Protein AF-A0A9E5R5U0-F1 (afdb_monomer)

pLDDT: mean 89.61, std 9.51, range [46.09, 98.12]

Mean predicted aligned error: 5.39 Å

Structure (mmCIF, N/CA/C/O backbone):
data_AF-A0A9E5R5U0-F1
#
_entry.id   AF-A0A9E5R5U0-F1
#
loop_
_atom_site.group_PDB
_atom_site.id
_atom_site.type_symbol
_atom_site.label_atom_id
_atom_site.label_alt_id
_atom_site.label_comp_id
_atom_site.label_asym_id
_atom_site.label_entity_id
_atom_site.label_seq_id
_atom_site.pdbx_PDB_ins_code
_atom_site.Cartn_x
_atom_site.Cartn_y
_atom_site.Cartn_z
_atom_site.occupancy
_atom_site.B_iso_or_equiv
_atom_site.auth_seq_id
_atom_site.auth_comp_id
_atom_site.auth_asym_id
_atom_site.auth_atom_id
_atom_site.pdbx_PDB_model_num
ATOM 1 N N . MET A 1 1 ? 53.149 2.023 -1.554 1.00 46.09 1 MET A N 1
ATOM 2 C CA . MET A 1 1 ? 52.063 2.681 -2.307 1.00 46.09 1 MET A CA 1
ATOM 3 C C . MET A 1 1 ? 50.837 1.807 -2.159 1.00 46.09 1 MET A C 1
ATOM 5 O O . MET A 1 1 ? 50.753 0.793 -2.841 1.00 46.09 1 MET A O 1
ATOM 9 N N . ASP A 1 2 ? 49.962 2.150 -1.219 1.00 47.62 2 ASP A N 1
ATOM 10 C CA . ASP A 1 2 ? 48.665 1.491 -1.083 1.00 47.62 2 ASP A CA 1
ATOM 11 C C . ASP A 1 2 ? 47.792 1.931 -2.257 1.00 47.62 2 ASP A C 1
ATOM 13 O O . ASP A 1 2 ? 47.572 3.126 -2.470 1.00 47.62 2 ASP A O 1
ATOM 17 N N . ARG A 1 3 ? 47.382 0.980 -3.093 1.00 57.47 3 ARG A N 1
ATOM 18 C CA . ARG A 1 3 ? 46.441 1.261 -4.175 1.00 57.47 3 ARG A CA 1
ATOM 19 C C . ARG A 1 3 ? 45.046 1.155 -3.574 1.00 57.47 3 ARG A C 1
ATOM 21 O O . ARG A 1 3 ? 44.605 0.057 -3.255 1.00 57.47 3 ARG A O 1
ATOM 28 N N . ASN A 1 4 ? 44.367 2.291 -3.434 1.00 49.06 4 ASN A N 1
ATOM 29 C CA . ASN A 1 4 ? 42.944 2.337 -3.103 1.00 49.06 4 ASN A CA 1
ATOM 30 C C . ASN A 1 4 ? 42.151 1.724 -4.265 1.00 49.06 4 ASN A C 1
ATOM 32 O O . ASN A 1 4 ? 41.813 2.410 -5.230 1.00 49.06 4 ASN A O 1
ATOM 36 N N . TYR A 1 5 ? 41.906 0.418 -4.205 1.00 58.28 5 TYR A N 1
ATOM 37 C CA . TYR A 1 5 ? 41.018 -0.253 -5.144 1.00 58.28 5 TYR A CA 1
ATOM 38 C C . TYR A 1 5 ? 39.575 0.136 -4.819 1.00 58.28 5 TYR A C 1
ATOM 40 O O . TYR A 1 5 ? 39.098 -0.080 -3.707 1.00 58.28 5 TYR A O 1
ATOM 48 N N . ILE A 1 6 ? 38.881 0.712 -5.798 1.00 56.31 6 ILE A N 1
ATOM 49 C CA . ILE A 1 6 ? 37.435 0.916 -5.736 1.00 56.31 6 ILE A CA 1
ATOM 50 C C . ILE A 1 6 ? 36.799 -0.410 -6.155 1.00 56.31 6 ILE A C 1
ATOM 52 O O . ILE A 1 6 ? 37.035 -0.885 -7.267 1.00 56.31 6 ILE A O 1
ATOM 56 N N . LEU A 1 7 ? 36.038 -1.031 -5.254 1.00 56.81 7 LEU A N 1
ATOM 57 C CA . LEU A 1 7 ? 35.267 -2.227 -5.582 1.00 56.81 7 LEU A CA 1
ATOM 58 C C . LEU A 1 7 ? 34.192 -1.865 -6.611 1.00 56.81 7 LEU A C 1
ATOM 60 O O . LEU A 1 7 ? 33.538 -0.827 -6.490 1.00 56.81 7 LEU A O 1
ATOM 64 N N . ALA A 1 8 ? 34.013 -2.720 -7.619 1.00 58.91 8 ALA A N 1
ATOM 65 C CA . ALA A 1 8 ? 32.899 -2.580 -8.546 1.00 58.91 8 ALA A CA 1
ATOM 66 C C . ALA A 1 8 ? 31.575 -2.604 -7.755 1.00 58.91 8 ALA A C 1
ATOM 68 O O . ALA A 1 8 ? 31.473 -3.371 -6.789 1.00 58.91 8 ALA A O 1
ATOM 69 N N . PRO A 1 9 ? 30.575 -1.785 -8.130 1.00 63.47 9 PRO A N 1
ATOM 70 C CA . PRO A 1 9 ? 29.272 -1.822 -7.483 1.00 63.47 9 PRO A CA 1
ATOM 71 C C . PRO A 1 9 ? 28.703 -3.247 -7.505 1.00 63.47 9 PRO A C 1
ATOM 73 O O . PRO A 1 9 ? 28.905 -3.955 -8.498 1.00 63.47 9 PRO A O 1
ATOM 76 N N . PRO A 1 10 ? 27.989 -3.679 -6.451 1.00 73.31 10 PRO A N 1
ATOM 77 C CA . PRO A 1 10 ? 27.301 -4.959 -6.483 1.00 73.31 10 PRO A CA 1
ATOM 78 C C . PRO A 1 10 ? 26.339 -4.968 -7.671 1.00 73.31 10 PRO A C 1
ATOM 80 O O . PRO A 1 10 ? 25.609 -4.003 -7.904 1.00 73.31 10 PRO A O 1
ATOM 83 N N . VAL A 1 11 ? 26.370 -6.051 -8.440 1.00 84.06 11 VAL A N 1
ATOM 84 C CA . VAL A 1 11 ? 25.409 -6.277 -9.516 1.00 84.06 11 VAL A CA 1
ATOM 85 C C . VAL A 1 11 ? 24.233 -7.085 -8.989 1.00 84.06 11 VAL A C 1
ATOM 87 O O . VAL A 1 11 ? 24.404 -7.937 -8.117 1.00 84.06 11 VAL A O 1
ATOM 90 N N . VAL A 1 12 ? 23.041 -6.818 -9.516 1.00 87.50 12 VAL A N 1
ATOM 91 C CA . VAL A 1 12 ? 21.801 -7.457 -9.059 1.00 87.50 12 VAL A CA 1
ATOM 92 C C . VAL A 1 12 ? 21.128 -8.248 -10.168 1.00 87.50 12 VAL A C 1
ATOM 94 O O . VAL A 1 12 ? 21.250 -7.931 -11.353 1.00 87.50 12 VAL A O 1
ATOM 97 N N . SER A 1 13 ? 20.390 -9.284 -9.770 1.00 89.50 13 SER A N 1
ATOM 98 C CA . SER A 1 13 ? 19.436 -9.952 -10.650 1.00 89.50 13 SER A CA 1
ATOM 99 C C . SER A 1 13 ? 18.247 -9.025 -10.888 1.00 89.50 13 SER A C 1
ATOM 101 O O . SER A 1 13 ? 17.700 -8.460 -9.940 1.00 89.50 13 SER A O 1
ATOM 103 N N . ILE A 1 14 ? 17.863 -8.863 -12.151 1.00 90.88 14 ILE A N 1
ATOM 104 C CA . ILE A 1 14 ? 16.783 -7.974 -12.576 1.00 90.88 14 ILE A CA 1
ATOM 105 C C . ILE A 1 14 ? 15.703 -8.818 -13.235 1.00 90.88 14 ILE A C 1
ATOM 107 O O . ILE A 1 14 ? 15.992 -9.635 -14.106 1.00 90.88 14 ILE A O 1
ATOM 111 N N . ASP A 1 15 ? 14.462 -8.588 -12.831 1.00 92.19 15 ASP A N 1
ATOM 112 C CA . ASP A 1 15 ? 13.276 -9.162 -13.451 1.00 92.19 15 ASP A CA 1
ATOM 113 C C . ASP A 1 15 ? 12.254 -8.054 -13.711 1.00 92.19 15 ASP A C 1
ATOM 115 O O . ASP A 1 15 ? 12.176 -7.086 -12.951 1.00 92.19 15 ASP A O 1
ATOM 119 N N . VAL A 1 16 ? 11.471 -8.187 -14.779 1.00 94.31 16 VAL A N 1
ATOM 120 C CA . VAL A 1 16 ? 10.356 -7.283 -15.079 1.00 94.31 16 VAL A CA 1
ATOM 121 C C . VAL A 1 16 ? 9.118 -8.134 -15.280 1.00 94.31 16 VAL A C 1
ATOM 123 O O . VAL A 1 16 ? 9.057 -8.951 -16.199 1.00 94.31 16 VAL A O 1
ATOM 126 N N . THR A 1 17 ? 8.137 -7.961 -14.401 1.00 94.94 17 THR A N 1
ATOM 127 C CA . THR A 1 17 ? 6.964 -8.831 -14.353 1.00 94.94 17 THR A CA 1
ATOM 128 C C . THR A 1 17 ? 5.702 -8.057 -14.024 1.00 94.94 17 THR A C 1
ATOM 130 O O . THR A 1 17 ? 5.736 -7.014 -13.374 1.00 94.94 17 THR A O 1
ATOM 133 N N . VAL A 1 18 ? 4.573 -8.605 -14.449 1.00 96.31 18 VAL A N 1
ATOM 134 C CA . VAL A 1 18 ? 3.252 -8.135 -14.054 1.00 96.31 18 VAL A CA 1
ATOM 135 C C . VAL A 1 18 ? 2.841 -8.873 -12.780 1.00 96.31 18 VAL A C 1
ATOM 137 O O . VAL A 1 18 ? 2.829 -10.101 -12.745 1.00 96.31 18 VAL A O 1
ATOM 140 N N . ASP A 1 19 ? 2.482 -8.126 -11.737 1.00 95.81 19 ASP A N 1
ATOM 141 C CA . ASP A 1 19 ? 1.995 -8.680 -10.472 1.00 95.81 19 ASP A CA 1
ATOM 142 C C . ASP A 1 19 ? 0.675 -8.005 -10.092 1.00 95.81 19 ASP A C 1
ATOM 144 O O . ASP A 1 19 ? 0.655 -6.877 -9.599 1.00 95.81 19 ASP A O 1
ATOM 148 N N . GLN A 1 20 ? -0.445 -8.696 -10.324 1.00 96.50 20 GLN A N 1
ATOM 149 C CA . GLN A 1 20 ? -1.780 -8.155 -10.055 1.00 96.50 20 GLN A CA 1
ATOM 150 C C . GLN A 1 20 ? -1.933 -7.701 -8.600 1.00 96.50 20 GLN A C 1
ATOM 152 O O . GLN A 1 20 ? -2.561 -6.679 -8.332 1.00 96.50 20 GLN A O 1
ATOM 157 N N . THR A 1 21 ? -1.361 -8.440 -7.653 1.00 96.00 21 THR A N 1
ATOM 158 C CA . THR A 1 21 ? -1.559 -8.172 -6.231 1.00 96.00 21 THR A CA 1
ATOM 159 C C . THR A 1 21 ? -0.890 -6.862 -5.838 1.00 96.00 21 THR A C 1
ATOM 161 O O . THR A 1 21 ? -1.537 -5.994 -5.250 1.00 96.00 21 THR A O 1
ATOM 164 N N . TYR A 1 22 ? 0.381 -6.682 -6.207 1.00 94.25 22 TYR A N 1
ATOM 165 C CA . TYR A 1 22 ? 1.093 -5.434 -5.936 1.00 94.25 22 TYR A CA 1
ATOM 166 C C . TYR A 1 22 ? 0.527 -4.267 -6.740 1.00 94.25 22 TYR A C 1
ATOM 168 O O . TYR A 1 22 ? 0.380 -3.181 -6.177 1.00 94.25 22 TYR A O 1
ATOM 176 N N . THR A 1 23 ? 0.167 -4.477 -8.007 1.00 95.44 23 THR A N 1
ATOM 177 C CA . THR A 1 23 ? -0.424 -3.425 -8.836 1.00 95.44 23 THR A CA 1
ATOM 178 C C . THR A 1 23 ? -1.731 -2.923 -8.229 1.00 95.44 23 THR A C 1
ATOM 180 O O . THR A 1 23 ? -1.846 -1.736 -7.947 1.00 95.44 23 THR A O 1
ATOM 183 N N . MET A 1 24 ? -2.684 -3.812 -7.936 1.00 95.50 24 MET A N 1
ATOM 184 C CA . MET A 1 24 ? -3.991 -3.423 -7.392 1.00 95.50 24 MET A CA 1
ATOM 185 C C . MET A 1 24 ? -3.891 -2.824 -5.994 1.00 95.50 24 MET A C 1
ATOM 187 O O . MET A 1 24 ? -4.555 -1.828 -5.707 1.00 95.50 24 MET A O 1
ATOM 191 N N . PHE A 1 25 ? -3.029 -3.379 -5.139 1.00 95.06 25 PHE A N 1
ATOM 192 C CA . PHE A 1 25 ? -2.811 -2.817 -3.813 1.00 95.06 25 PHE A CA 1
ATOM 193 C C . PHE A 1 25 ? -2.247 -1.391 -3.890 1.00 95.06 25 PHE A C 1
ATOM 195 O O . PHE A 1 25 ? -2.739 -0.498 -3.206 1.00 95.06 25 PHE A O 1
ATOM 202 N N . ASN A 1 26 ? -1.263 -1.139 -4.759 1.00 92.50 26 ASN A N 1
ATOM 203 C CA . ASN A 1 26 ? -0.680 0.198 -4.890 1.00 92.50 26 ASN A CA 1
ATOM 204 C C . ASN A 1 26 ? -1.623 1.176 -5.598 1.00 92.50 26 ASN A C 1
ATOM 206 O O . ASN A 1 26 ? -1.718 2.319 -5.166 1.00 92.50 26 ASN A O 1
ATOM 210 N N . THR A 1 27 ? -2.381 0.742 -6.609 1.00 93.88 27 THR A N 1
ATOM 211 C CA .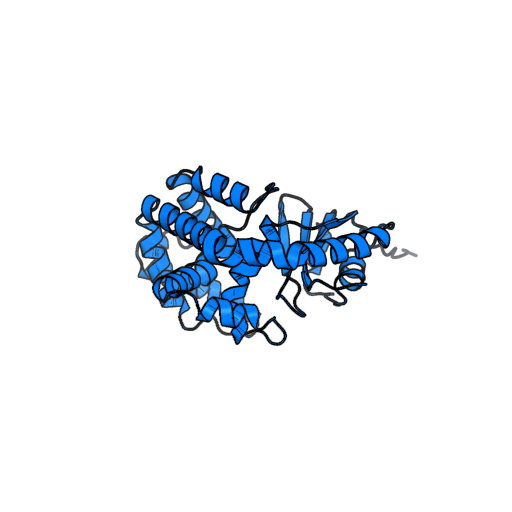 THR A 1 27 ? -3.452 1.562 -7.200 1.00 93.88 27 THR A CA 1
ATOM 212 C C . THR A 1 27 ? -4.452 2.003 -6.133 1.00 93.88 27 THR A C 1
ATOM 214 O O . THR A 1 27 ? -4.813 3.175 -6.087 1.00 93.88 27 THR A O 1
ATOM 217 N N . LEU A 1 28 ? -4.837 1.103 -5.223 1.00 94.19 28 LEU A N 1
ATOM 218 C CA . LEU A 1 28 ? -5.704 1.424 -4.094 1.00 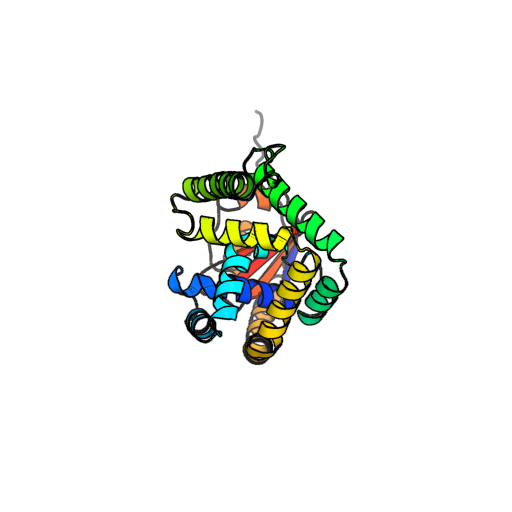94.19 28 LEU A CA 1
ATOM 219 C C . LEU A 1 28 ? -5.066 2.441 -3.141 1.00 94.19 28 LEU A C 1
ATOM 221 O O . LEU A 1 28 ? -5.731 3.402 -2.770 1.00 94.19 28 LEU A O 1
ATOM 225 N N . MET A 1 29 ? -3.789 2.287 -2.784 1.00 92.75 29 MET A N 1
ATOM 226 C CA . MET A 1 29 ? -3.084 3.272 -1.949 1.00 92.75 29 MET A CA 1
ATOM 227 C C . MET A 1 29 ? -2.970 4.651 -2.626 1.00 92.75 29 MET A C 1
ATOM 229 O O . MET A 1 29 ? -2.931 5.673 -1.942 1.00 92.75 29 MET A O 1
ATOM 233 N N . LEU A 1 30 ? -2.962 4.696 -3.962 1.00 92.12 30 LEU A N 1
ATOM 234 C CA . LEU A 1 30 ? -2.885 5.926 -4.756 1.00 92.12 30 LEU A CA 1
ATOM 235 C C . LEU A 1 30 ? -4.236 6.627 -4.979 1.00 92.12 30 LEU A C 1
ATOM 237 O O . LEU A 1 30 ? -4.246 7.786 -5.390 1.00 92.12 30 LEU A O 1
ATOM 241 N N . LEU A 1 31 ? -5.380 5.989 -4.708 1.00 91.75 31 LEU A N 1
ATOM 242 C CA . LEU A 1 31 ? -6.696 6.598 -4.966 1.00 91.75 31 LEU A CA 1
ATOM 243 C C . LEU A 1 31 ? -6.864 7.958 -4.268 1.00 91.75 31 LEU A C 1
ATOM 245 O O . LEU A 1 31 ? -7.414 8.889 -4.848 1.00 91.75 31 LEU A O 1
ATOM 249 N N . GLN A 1 32 ? -6.334 8.108 -3.054 1.00 82.38 32 GLN A N 1
ATOM 250 C CA . GLN A 1 32 ? -6.403 9.369 -2.314 1.00 82.38 32 GLN A CA 1
ATOM 251 C C . GLN A 1 32 ? -5.299 10.374 -2.701 1.00 82.38 32 GLN A C 1
ATOM 253 O O . GLN A 1 32 ? -5.408 11.561 -2.396 1.00 82.38 32 GLN A O 1
ATOM 258 N N . THR A 1 33 ? -4.214 9.942 -3.349 1.00 73.19 33 THR A N 1
ATOM 259 C CA . THR A 1 33 ? -3.075 10.829 -3.650 1.00 73.19 33 THR A CA 1
ATOM 260 C C . THR A 1 33 ? -3.272 11.651 -4.918 1.00 73.19 33 THR A C 1
ATOM 262 O O . THR A 1 33 ? -2.501 12.583 -5.146 1.00 73.19 33 THR A O 1
ATOM 265 N N . GLY A 1 34 ? -4.328 11.367 -5.688 1.00 63.41 34 GLY A N 1
ATOM 266 C CA . GLY A 1 34 ? -4.658 12.040 -6.939 1.00 63.41 34 GLY A CA 1
ATOM 267 C C . GLY A 1 34 ? -4.563 13.565 -6.870 1.00 63.41 34 GLY A C 1
ATOM 268 O O . GLY A 1 34 ? -3.943 14.173 -7.732 1.00 63.41 34 GLY A O 1
ATOM 269 N N . GLU A 1 35 ? -5.138 14.197 -5.845 1.00 62.72 35 GLU A N 1
ATOM 270 C CA . GLU A 1 35 ? -5.148 15.666 -5.7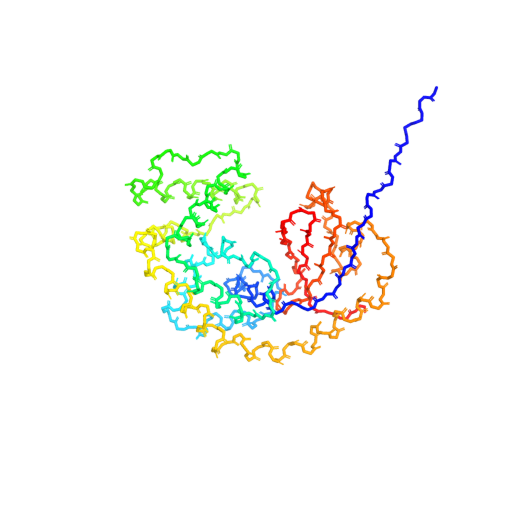08 1.00 62.72 35 GLU A CA 1
ATOM 271 C C . GLU A 1 35 ? -3.806 16.257 -5.250 1.00 62.72 35 GLU A C 1
ATOM 273 O O . GLU A 1 35 ? -3.538 17.436 -5.470 1.00 62.72 35 GLU A O 1
ATOM 278 N N . ARG A 1 36 ? -2.953 15.449 -4.608 1.00 73.19 36 ARG A N 1
ATOM 279 C CA . ARG A 1 36 ? -1.669 15.896 -4.044 1.00 73.19 36 ARG A CA 1
ATOM 280 C C . ARG A 1 36 ? -0.506 15.749 -5.019 1.00 73.19 36 ARG A C 1
ATOM 282 O O . ARG A 1 36 ? 0.492 16.450 -4.877 1.00 73.19 36 ARG A O 1
ATOM 289 N N . LEU A 1 37 ? -0.605 14.815 -5.962 1.00 81.25 37 LEU A N 1
ATOM 290 C CA . LEU A 1 37 ? 0.473 14.462 -6.878 1.00 81.25 37 LEU A CA 1
ATOM 291 C C . LEU A 1 37 ? 0.175 14.972 -8.288 1.00 81.25 37 LEU A C 1
ATOM 293 O O . LEU A 1 37 ? -0.873 14.690 -8.861 1.00 81.25 37 LEU A O 1
ATOM 297 N N . SER A 1 38 ? 1.116 15.707 -8.876 1.00 84.75 38 SER A N 1
ATOM 298 C CA . SER A 1 38 ? 0.997 16.167 -10.257 1.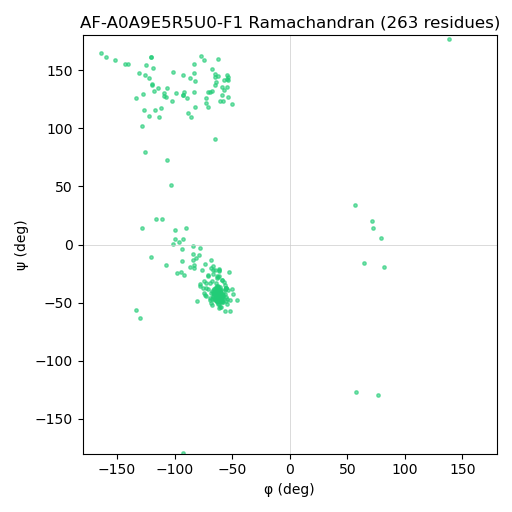00 84.75 38 SER A CA 1
ATOM 299 C C . SER A 1 38 ? 1.415 15.068 -11.237 1.00 84.75 38 SER A C 1
ATOM 301 O O . SER A 1 38 ? 2.371 14.328 -11.020 1.00 84.75 38 SER A O 1
ATOM 303 N N . GLY A 1 39 ? 0.697 14.950 -12.354 1.00 87.19 39 GLY A N 1
ATOM 304 C CA . GLY A 1 39 ? 1.044 14.003 -13.419 1.00 87.19 39 GLY A CA 1
ATOM 305 C C . GLY A 1 39 ? 0.632 12.549 -13.171 1.00 87.19 39 GLY A C 1
ATOM 306 O O . GLY A 1 39 ? 0.970 11.697 -13.989 1.00 87.19 39 GLY A O 1
ATOM 307 N N . VAL A 1 40 ? -0.102 12.257 -12.093 1.00 91.38 40 VAL A N 1
ATOM 308 C CA . VAL A 1 40 ? -0.856 10.998 -11.974 1.00 91.38 40 VAL A CA 1
ATOM 309 C C . VAL A 1 40 ? -2.101 11.032 -12.864 1.00 91.38 40 VAL A C 1
ATOM 311 O O . VAL A 1 40 ? -2.569 12.099 -13.264 1.00 91.38 40 VAL A O 1
ATOM 314 N N . ASP A 1 41 ? -2.632 9.860 -13.198 1.00 91.81 41 ASP A N 1
ATOM 315 C CA . ASP A 1 41 ? -3.803 9.744 -14.070 1.00 91.81 41 ASP A CA 1
ATOM 316 C C . ASP A 1 41 ? -5.076 10.275 -13.370 1.00 91.81 41 ASP A C 1
ATOM 318 O O . ASP A 1 41 ? -5.359 9.863 -12.235 1.00 91.81 41 ASP A O 1
ATOM 322 N N . PRO A 1 42 ? -5.873 11.146 -14.027 1.00 92.06 42 PRO A N 1
ATOM 323 C CA . PRO A 1 42 ? -7.155 11.628 -13.508 1.00 92.06 42 PRO A CA 1
ATOM 324 C C . PRO A 1 42 ? -8.124 10.524 -13.075 1.00 92.06 42 PRO A C 1
ATOM 326 O O . PRO A 1 42 ? -8.983 10.775 -12.227 1.00 92.06 42 PRO A O 1
ATOM 329 N N . TRP A 1 43 ? -7.979 9.307 -13.613 1.00 94.31 43 TRP A N 1
ATOM 330 C CA . TRP A 1 43 ? -8.749 8.138 -13.196 1.00 94.31 43 TRP A CA 1
ATOM 331 C C . TRP A 1 43 ? -8.728 7.935 -11.676 1.00 94.31 43 TRP A C 1
ATOM 333 O O . TRP A 1 43 ? -9.770 7.628 -11.102 1.00 94.31 43 TRP A O 1
ATOM 343 N N . LEU A 1 44 ? -7.596 8.172 -10.997 1.00 94.44 44 LEU A N 1
ATOM 344 C CA . LEU A 1 44 ? -7.492 8.013 -9.538 1.00 94.44 44 LEU A CA 1
ATOM 345 C C . LEU A 1 44 ? -8.422 8.980 -8.797 1.00 94.44 44 LEU A C 1
ATOM 347 O O . LEU A 1 44 ? -9.205 8.558 -7.946 1.00 94.44 44 LEU A O 1
ATOM 351 N N . GLN A 1 45 ? -8.369 10.265 -9.164 1.00 91.50 45 GLN A N 1
ATOM 352 C CA . GLN A 1 45 ? -9.198 11.311 -8.559 1.00 91.50 45 GLN A CA 1
ATOM 353 C C . GLN A 1 45 ? -10.686 11.049 -8.811 1.00 91.50 45 GLN A C 1
ATOM 355 O O . GLN A 1 45 ? -11.494 11.090 -7.885 1.00 91.50 45 GLN A O 1
ATOM 360 N N . GLN A 1 46 ? -11.048 10.740 -10.059 1.00 93.69 46 GLN A N 1
ATOM 361 C CA . GLN A 1 46 ? -12.436 10.490 -10.453 1.00 93.69 46 GLN A CA 1
ATOM 362 C C . GLN A 1 46 ? -13.000 9.249 -9.758 1.00 93.69 46 GLN A C 1
ATOM 364 O O . GLN A 1 46 ? -14.121 9.277 -9.252 1.00 93.69 46 GLN A O 1
ATOM 369 N N . THR A 1 47 ? -12.203 8.184 -9.676 1.00 95.56 47 THR A N 1
ATOM 370 C CA . THR A 1 47 ? -12.584 6.941 -9.003 1.00 95.56 47 THR A CA 1
ATOM 371 C C . THR A 1 47 ? -12.787 7.163 -7.513 1.00 95.56 47 THR A C 1
ATOM 373 O O . THR A 1 47 ? -13.803 6.732 -6.972 1.00 95.56 47 THR A O 1
ATOM 376 N N . PHE A 1 48 ? -11.870 7.872 -6.846 1.00 95.12 48 PHE A N 1
ATOM 377 C CA . PHE A 1 48 ? -12.019 8.181 -5.427 1.00 95.12 48 PHE A CA 1
ATOM 378 C C . PHE A 1 48 ? -13.253 9.057 -5.162 1.00 95.12 48 PHE A C 1
ATOM 380 O O . PHE A 1 48 ? -14.047 8.739 -4.276 1.00 95.12 48 PHE A O 1
ATOM 387 N N . ALA A 1 49 ? -13.469 10.102 -5.968 1.00 94.00 49 ALA A N 1
ATOM 388 C CA . ALA A 1 49 ? -14.625 10.993 -5.855 1.00 94.00 49 ALA A CA 1
ATOM 389 C C . ALA A 1 49 ? -15.970 10.281 -6.094 1.00 94.00 49 ALA A C 1
ATOM 391 O O . ALA A 1 49 ? -16.979 10.679 -5.516 1.00 94.00 49 ALA A O 1
ATOM 392 N N . ALA A 1 50 ? -15.985 9.217 -6.903 1.00 95.56 50 ALA A N 1
ATOM 393 C CA . ALA A 1 50 ? -17.176 8.417 -7.186 1.00 95.56 50 ALA A CA 1
ATOM 394 C C . ALA A 1 50 ? -17.507 7.376 -6.099 1.00 95.56 50 ALA A C 1
ATOM 396 O O . ALA A 1 50 ? -18.590 6.786 -6.126 1.00 95.56 50 ALA A O 1
ATOM 397 N N . LEU A 1 51 ? -16.601 7.124 -5.146 1.00 95.88 51 LEU A N 1
ATOM 398 C CA . LEU A 1 51 ? -16.880 6.201 -4.048 1.00 95.88 51 LEU A CA 1
ATOM 399 C C . LEU A 1 51 ? -18.020 6.740 -3.159 1.00 95.88 51 LEU A C 1
ATOM 401 O O . LEU A 1 51 ? -18.071 7.940 -2.885 1.00 95.88 51 LEU A O 1
ATOM 405 N N . PRO A 1 52 ? -18.898 5.872 -2.621 1.00 97.12 52 PRO A N 1
ATOM 406 C CA . PRO A 1 52 ? -19.875 6.284 -1.617 1.00 97.12 52 PRO A CA 1
ATOM 407 C C . PRO A 1 52 ? -19.198 6.967 -0.412 1.00 97.12 52 PRO A C 1
ATOM 409 O O . PRO A 1 52 ? -18.115 6.524 -0.014 1.00 97.12 52 PRO A O 1
ATOM 412 N N . PRO A 1 53 ? -19.824 7.972 0.236 1.00 96.44 53 PRO A N 1
ATOM 413 C CA . PRO A 1 53 ? -19.193 8.733 1.323 1.00 96.44 53 PRO A CA 1
ATOM 414 C C . PRO A 1 53 ? -18.645 7.864 2.465 1.00 96.44 53 PRO A C 1
ATOM 416 O O . PRO A 1 53 ? -17.550 8.095 2.972 1.00 96.44 53 PRO A O 1
ATOM 419 N N . GLU A 1 54 ? -19.364 6.803 2.830 1.00 95.81 54 GLU A N 1
ATOM 420 C CA . GLU A 1 54 ? -18.929 5.823 3.834 1.00 95.81 54 GLU A CA 1
ATOM 421 C C . GLU A 1 54 ? -17.660 5.054 3.420 1.00 95.81 54 GLU A C 1
ATOM 423 O O . GLU A 1 54 ? -16.794 4.777 4.253 1.00 95.81 54 GLU A O 1
ATOM 428 N N . ARG A 1 55 ? -17.511 4.749 2.123 1.00 96.19 55 ARG A N 1
ATOM 429 C CA . ARG A 1 55 ? -16.337 4.073 1.556 1.00 96.19 55 ARG A CA 1
ATOM 430 C C . ARG A 1 55 ? -15.158 5.026 1.447 1.00 96.19 55 ARG A C 1
ATOM 432 O O . ARG A 1 55 ? -14.043 4.604 1.734 1.00 96.19 55 ARG A O 1
ATOM 439 N N . GLN A 1 56 ? -15.398 6.291 1.101 1.00 95.50 56 GLN A N 1
ATOM 440 C CA . GLN A 1 56 ? -14.371 7.335 1.131 1.00 95.50 56 GLN A CA 1
ATOM 441 C C . GLN A 1 56 ? -13.825 7.520 2.544 1.00 95.50 56 GLN A C 1
ATOM 443 O O . GLN A 1 56 ? -12.613 7.466 2.737 1.00 95.50 56 GLN A O 1
ATOM 448 N N . ALA A 1 57 ? -14.709 7.668 3.536 1.00 95.00 57 ALA A N 1
ATOM 449 C CA . ALA A 1 57 ? -14.317 7.853 4.929 1.00 95.00 57 ALA A CA 1
ATOM 450 C C . ALA A 1 57 ? -13.488 6.669 5.449 1.00 95.00 57 ALA A C 1
ATOM 452 O O . ALA A 1 57 ? -12.406 6.866 6.003 1.00 95.00 57 ALA A O 1
ATOM 453 N N . PHE A 1 58 ? -13.942 5.431 5.212 1.00 96.44 58 PHE A N 1
ATOM 454 C CA . PHE A 1 58 ? -13.167 4.248 5.588 1.00 96.44 58 PHE A CA 1
ATOM 455 C C . PHE A 1 58 ? -11.818 4.192 4.858 1.00 96.44 58 PHE A C 1
ATOM 457 O O . PHE A 1 58 ? -10.790 3.950 5.488 1.00 96.44 58 PHE A O 1
ATOM 464 N N . HIS A 1 59 ? -11.807 4.428 3.543 1.00 96.62 59 HIS A N 1
ATOM 465 C CA . HIS A 1 59 ? -10.593 4.381 2.733 1.00 96.62 59 HIS A CA 1
ATOM 466 C C . HIS A 1 59 ? -9.552 5.408 3.194 1.00 96.62 59 HIS A C 1
ATOM 468 O O . HIS A 1 59 ? -8.378 5.067 3.298 1.00 96.62 59 HIS A O 1
ATOM 474 N N . GLN A 1 60 ? -9.980 6.625 3.545 1.00 95.12 60 GLN A N 1
ATOM 475 C CA . GLN A 1 60 ? -9.099 7.662 4.084 1.00 95.12 60 GLN A CA 1
ATOM 476 C C . GLN A 1 60 ? -8.421 7.209 5.378 1.00 95.12 60 GLN A C 1
ATOM 478 O O . GLN A 1 60 ? -7.200 7.309 5.498 1.00 95.12 60 GLN A O 1
ATOM 483 N N . VAL A 1 61 ? -9.178 6.658 6.329 1.00 96.06 61 VAL A N 1
ATOM 484 C CA . VAL A 1 61 ? -8.588 6.139 7.570 1.00 96.06 61 VAL A CA 1
ATOM 485 C C . VAL A 1 61 ? -7.658 4.965 7.267 1.00 96.06 61 VAL A C 1
ATOM 487 O O . VAL A 1 61 ? -6.534 4.944 7.760 1.00 96.06 61 VAL A O 1
ATOM 490 N N . PHE A 1 62 ? -8.077 4.022 6.416 1.00 95.94 62 PHE A N 1
ATOM 491 C CA . PHE A 1 62 ? -7.269 2.865 6.029 1.00 95.94 62 PHE A CA 1
ATOM 492 C C . PHE A 1 62 ? -5.915 3.285 5.440 1.00 95.94 62 PHE A C 1
ATOM 494 O O . PHE A 1 62 ? -4.880 2.922 5.996 1.00 95.94 62 PHE A O 1
ATOM 501 N N . VAL A 1 63 ? -5.906 4.092 4.374 1.00 93.88 63 VAL A N 1
ATOM 502 C CA . VAL A 1 63 ? -4.682 4.488 3.655 1.00 93.88 63 VAL A CA 1
ATOM 503 C C . VAL A 1 63 ? -3.739 5.307 4.535 1.00 93.88 63 VAL A C 1
ATOM 505 O O . VAL A 1 63 ? -2.534 5.085 4.499 1.00 93.88 63 VAL A O 1
ATOM 508 N N . ASN A 1 64 ? -4.262 6.224 5.357 1.00 91.69 64 ASN A N 1
ATOM 509 C CA . ASN A 1 64 ? -3.420 7.118 6.164 1.00 91.69 64 ASN A CA 1
ATOM 510 C C . ASN A 1 64 ? -2.951 6.500 7.491 1.00 91.69 64 ASN A C 1
ATOM 512 O O . ASN A 1 64 ? -2.250 7.179 8.241 1.00 91.69 64 ASN A O 1
ATOM 516 N N . THR A 1 65 ? -3.346 5.264 7.823 1.00 92.88 65 THR A N 1
ATOM 517 C CA . THR A 1 65 ? -2.999 4.668 9.124 1.00 92.88 65 THR A CA 1
ATOM 518 C C . THR A 1 65 ? -2.470 3.237 9.040 1.00 92.88 65 THR A C 1
ATOM 520 O O . THR A 1 65 ? -1.368 2.979 9.515 1.00 92.88 65 THR A O 1
ATOM 523 N N . VAL A 1 66 ? -3.215 2.303 8.441 1.00 92.94 66 VAL A N 1
ATOM 524 C CA . VAL A 1 66 ? -2.910 0.858 8.498 1.00 92.94 66 VAL A CA 1
ATOM 525 C C . VAL A 1 66 ? -2.673 0.213 7.143 1.00 92.94 66 VAL A C 1
ATOM 527 O O . VAL A 1 66 ? -2.213 -0.924 7.108 1.00 92.94 66 VAL A O 1
ATOM 530 N N . GLY A 1 67 ? -2.955 0.907 6.038 1.00 92.62 67 GLY A N 1
ATOM 531 C CA . GLY A 1 67 ? -2.859 0.357 4.687 1.00 92.62 67 GLY A CA 1
ATOM 532 C C . GLY A 1 67 ? -1.503 -0.293 4.438 1.00 92.62 67 GLY A C 1
ATOM 533 O O . GLY A 1 67 ? -1.431 -1.500 4.235 1.00 92.62 67 GLY A O 1
ATOM 534 N N . ASP A 1 68 ? -0.420 0.463 4.602 1.00 89.31 68 ASP A N 1
ATOM 535 C CA . ASP A 1 68 ? 0.947 -0.042 4.423 1.00 89.31 68 ASP A CA 1
ATOM 536 C C . ASP A 1 68 ? 1.304 -1.221 5.346 1.00 89.31 68 ASP A C 1
ATOM 538 O O . ASP A 1 68 ? 2.091 -2.089 4.968 1.00 89.31 68 ASP A O 1
ATOM 542 N N . LEU A 1 69 ? 0.718 -1.296 6.547 1.00 91.56 69 LEU A N 1
ATOM 543 C CA . LEU A 1 69 ? 0.953 -2.401 7.490 1.00 91.56 69 LEU A CA 1
ATOM 544 C C . LEU A 1 69 ? 0.320 -3.713 7.018 1.00 91.56 69 LEU A C 1
ATOM 546 O O . LEU A 1 69 ? 0.774 -4.799 7.386 1.00 91.56 69 LEU A O 1
ATOM 550 N N . LEU A 1 70 ? -0.734 -3.596 6.213 1.00 91.88 70 LEU A N 1
ATOM 551 C CA . LEU A 1 70 ? -1.489 -4.705 5.649 1.00 91.88 70 LEU A CA 1
ATOM 552 C C . LEU A 1 70 ? -1.092 -5.003 4.203 1.00 91.88 70 LEU A C 1
ATOM 554 O O . LEU A 1 70 ? -1.682 -5.893 3.588 1.00 91.88 70 LEU A O 1
ATOM 558 N N . ALA A 1 71 ? -0.079 -4.314 3.670 1.00 91.44 71 ALA A N 1
ATOM 559 C CA . ALA A 1 71 ? 0.444 -4.565 2.337 1.00 91.44 71 ALA A CA 1
ATOM 560 C C . ALA A 1 71 ? 0.817 -6.050 2.149 1.00 91.44 71 ALA A C 1
ATOM 562 O O . ALA A 1 71 ? 1.359 -6.663 3.076 1.00 91.44 71 ALA A O 1
ATOM 563 N N . PRO A 1 72 ? 0.572 -6.636 0.963 1.00 91.19 72 PRO A N 1
ATOM 564 C CA . PRO A 1 72 ? 0.874 -8.033 0.665 1.00 91.19 72 PRO A CA 1
ATOM 565 C C . PRO A 1 72 ? 2.315 -8.423 1.036 1.00 91.19 72 PRO A C 1
ATOM 567 O O . PRO A 1 72 ? 3.285 -7.862 0.518 1.00 91.19 72 PRO A O 1
ATOM 570 N N . GLN A 1 73 ? 2.453 -9.412 1.926 1.00 83.38 73 GLN A N 1
ATOM 571 C CA . GLN A 1 73 ? 3.739 -9.945 2.392 1.00 83.38 73 GLN A CA 1
ATOM 572 C C 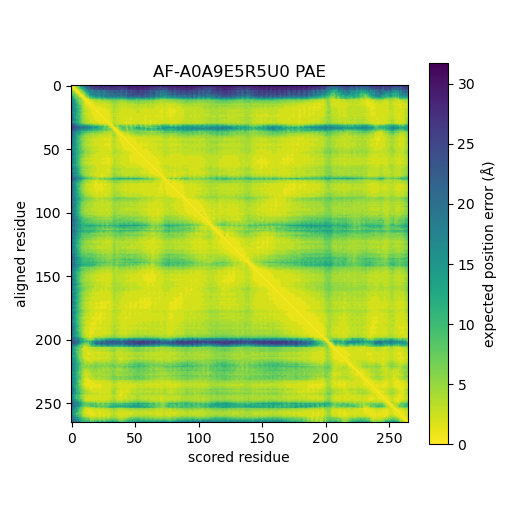. GLN A 1 73 ? 4.006 -11.323 1.777 1.00 83.38 73 GLN A C 1
ATOM 574 O O . GLN A 1 73 ? 3.900 -12.347 2.446 1.00 83.38 73 GLN A O 1
ATOM 579 N N . GLY A 1 74 ? 4.331 -11.362 0.486 1.00 80.25 74 GLY A N 1
ATOM 580 C CA . GLY A 1 74 ? 4.669 -12.606 -0.207 1.00 80.25 74 GLY A CA 1
ATOM 581 C C . GLY A 1 74 ? 4.063 -12.706 -1.603 1.00 80.25 74 GLY A C 1
ATOM 582 O O . GLY A 1 74 ? 3.353 -11.797 -2.037 1.00 80.25 74 GLY A O 1
ATOM 583 N N . PRO A 1 75 ? 4.377 -13.786 -2.336 1.00 84.75 75 PRO A N 1
ATOM 584 C CA . PRO A 1 75 ? 3.771 -14.035 -3.631 1.00 84.75 75 PRO A CA 1
ATOM 585 C C . PRO A 1 75 ? 2.314 -14.474 -3.449 1.00 84.75 75 PRO A C 1
ATOM 587 O O . PRO A 1 75 ? 2.030 -15.451 -2.759 1.00 84.75 75 PRO A O 1
ATOM 590 N N . PHE A 1 76 ? 1.399 -13.778 -4.117 1.00 93.81 76 PHE A N 1
ATOM 591 C CA . PHE A 1 76 ? 0.005 -14.188 -4.258 1.00 93.81 76 PHE A CA 1
ATOM 592 C C . PHE A 1 76 ? -0.299 -14.367 -5.741 1.00 93.81 76 PHE A C 1
ATOM 594 O O . PHE A 1 76 ? 0.105 -13.546 -6.561 1.00 93.81 76 PHE A O 1
ATOM 601 N N . SER A 1 77 ? -1.023 -15.430 -6.090 1.00 93.75 77 SER A N 1
ATOM 602 C CA . SER A 1 77 ? -1.377 -15.725 -7.485 1.00 93.75 77 SER A CA 1
ATOM 603 C C . SER A 1 77 ? -2.366 -14.725 -8.089 1.00 93.75 77 SER A C 1
ATOM 605 O O . SER A 1 77 ? -2.496 -14.651 -9.305 1.00 93.75 77 SER A O 1
ATOM 607 N N . SER A 1 78 ? -3.092 -13.987 -7.248 1.00 96.19 78 SER A N 1
ATOM 608 C CA . SER A 1 78 ? -4.052 -12.954 -7.635 1.00 96.19 78 SER A CA 1
ATOM 609 C C . SER A 1 78 ? -4.380 -12.062 -6.439 1.00 96.19 78 SER A C 1
ATOM 611 O O . SER A 1 78 ? -4.174 -12.453 -5.284 1.00 96.19 78 SER A O 1
ATOM 613 N N . PHE A 1 79 ? -4.993 -10.906 -6.702 1.00 96.56 79 PHE A N 1
ATOM 614 C CA . PHE A 1 79 ? -5.489 -10.037 -5.636 1.00 96.56 79 PHE A CA 1
ATOM 615 C C . PHE A 1 79 ? -6.554 -10.741 -4.778 1.00 96.56 79 PHE A C 1
ATOM 617 O O . PHE A 1 79 ? -6.552 -10.621 -3.555 1.00 96.56 79 PHE A O 1
ATOM 624 N N . LEU A 1 80 ? -7.414 -11.565 -5.389 1.00 97.00 80 LEU A N 1
ATOM 625 C CA . LEU A 1 80 ? -8.393 -12.374 -4.657 1.00 97.00 80 LEU A CA 1
ATOM 626 C C . LEU A 1 80 ? -7.740 -13.408 -3.732 1.00 97.00 80 LEU A C 1
ATOM 628 O O . LEU A 1 80 ? -8.245 -13.615 -2.630 1.00 97.00 80 LEU A O 1
ATOM 632 N N . ALA A 1 81 ? -6.624 -14.024 -4.134 1.00 97.25 81 ALA A N 1
ATOM 633 C CA . ALA A 1 81 ? -5.878 -14.937 -3.266 1.00 97.25 81 ALA A CA 1
ATOM 634 C C . ALA A 1 81 ? -5.299 -14.204 -2.043 1.00 97.25 81 ALA A C 1
ATOM 636 O O . ALA A 1 81 ? -5.341 -14.728 -0.930 1.00 97.25 81 ALA A O 1
ATOM 637 N N . TYR A 1 82 ? -4.834 -12.964 -2.220 1.00 96.62 82 TYR A N 1
ATOM 638 C CA . TYR A 1 82 ? -4.445 -12.098 -1.105 1.00 96.62 82 TYR A CA 1
ATOM 639 C C . TYR A 1 82 ? -5.633 -11.777 -0.180 1.00 96.62 82 TYR A C 1
ATOM 641 O O . TYR A 1 82 ? -5.515 -11.920 1.037 1.00 96.62 82 TYR A O 1
ATOM 649 N N . LEU A 1 83 ? -6.807 -11.437 -0.725 1.00 96.25 83 LEU A N 1
ATOM 650 C CA . LEU A 1 83 ? -8.005 -11.197 0.092 1.00 96.25 83 LEU A CA 1
ATOM 651 C C . LEU A 1 83 ? -8.485 -12.451 0.832 1.00 96.25 83 LEU A C 1
ATOM 653 O O . LEU A 1 83 ? -8.960 -12.355 1.962 1.00 96.25 83 LEU A O 1
ATOM 657 N N . GLN A 1 84 ? -8.371 -13.627 0.213 1.00 96.69 84 GLN A N 1
ATOM 658 C CA . GLN A 1 84 ? -8.664 -14.907 0.860 1.00 96.69 84 GLN A CA 1
ATOM 659 C C . GLN A 1 84 ? -7.698 -15.173 2.013 1.00 96.69 84 GLN A C 1
ATOM 661 O O . GLN A 1 84 ? -8.146 -15.546 3.092 1.00 96.69 84 GLN A O 1
ATOM 666 N N . HIS A 1 85 ? -6.400 -14.928 1.814 1.00 95.25 85 HIS A N 1
ATOM 667 C CA . HIS A 1 85 ? -5.408 -15.037 2.877 1.00 95.25 85 HIS A CA 1
ATOM 668 C C . HIS A 1 85 ? -5.738 -14.106 4.049 1.00 95.25 85 HIS A C 1
ATOM 670 O O . HIS A 1 85 ? -5.814 -14.569 5.183 1.00 95.25 85 HIS A O 1
ATOM 676 N N . LEU A 1 86 ? -6.020 -12.828 3.779 1.00 94.19 86 LEU A N 1
ATOM 677 C CA . LEU A 1 86 ? -6.379 -11.853 4.811 1.00 94.19 86 LEU A CA 1
ATOM 678 C C . LEU A 1 86 ? -7.666 -12.243 5.560 1.00 94.19 86 LEU A C 1
ATOM 680 O O . LEU A 1 86 ? -7.757 -12.087 6.773 1.00 94.19 86 LEU A O 1
ATOM 684 N N . SER A 1 87 ? -8.650 -12.794 4.845 1.00 95.44 87 SER A N 1
ATOM 685 C CA . SER A 1 87 ? -9.902 -13.281 5.433 1.00 95.44 87 SER A CA 1
ATOM 686 C C . SER A 1 87 ? -9.735 -14.554 6.265 1.00 95.44 87 SER A C 1
ATOM 688 O O . SER A 1 87 ? -10.564 -14.804 7.137 1.00 95.44 87 SER A O 1
ATOM 690 N N . ALA A 1 88 ? -8.728 -15.377 5.963 1.00 95.62 88 ALA A N 1
ATOM 691 C CA . ALA A 1 88 ? -8.449 -16.623 6.671 1.00 95.62 88 ALA A CA 1
ATOM 692 C C . ALA A 1 88 ? -7.632 -16.407 7.954 1.00 95.62 88 ALA A C 1
ATOM 694 O O . ALA A 1 88 ? -7.652 -17.268 8.831 1.00 95.62 88 ALA A O 1
ATOM 695 N N . GLN A 1 89 ? -6.932 -15.274 8.077 1.00 94.06 89 GLN A N 1
ATOM 696 C CA . GLN A 1 89 ? -6.278 -14.880 9.323 1.00 94.06 89 GLN A CA 1
ATOM 697 C C . GLN A 1 89 ? -7.317 -14.647 10.420 1.00 94.06 89 GLN A C 1
ATOM 699 O O . GLN A 1 89 ? -8.369 -14.047 10.183 1.00 94.06 89 GLN A O 1
ATOM 704 N N . SER A 1 90 ? -7.011 -15.075 11.643 1.00 94.88 90 SER A N 1
ATOM 705 C CA . SER A 1 90 ? -7.852 -14.752 12.791 1.00 94.88 90 SER A CA 1
ATOM 706 C C . SER A 1 90 ? -7.795 -13.253 13.102 1.00 94.88 90 SER A C 1
ATOM 708 O O . SER A 1 90 ? -6.782 -12.580 12.901 1.00 94.88 90 SER A O 1
ATOM 710 N N . ALA A 1 91 ? -8.881 -12.719 13.664 1.00 95.00 91 ALA A N 1
ATOM 711 C CA . ALA A 1 91 ? -8.935 -11.326 14.106 1.00 95.00 91 ALA A CA 1
ATOM 712 C C . ALA A 1 91 ? -7.811 -10.977 15.104 1.00 95.00 91 ALA A C 1
ATOM 714 O O . ALA A 1 91 ? -7.272 -9.871 15.075 1.00 95.00 91 ALA A O 1
ATOM 715 N N . ALA A 1 92 ? -7.428 -11.933 15.958 1.00 94.50 92 ALA A N 1
ATOM 716 C CA . ALA A 1 92 ? -6.335 -11.773 16.911 1.00 94.50 92 ALA A CA 1
ATOM 717 C C . ALA A 1 92 ? -4.970 -11.652 16.213 1.00 94.50 92 ALA A C 1
ATOM 719 O O . ALA A 1 92 ? -4.193 -10.765 16.558 1.00 94.50 92 ALA A O 1
ATOM 720 N N . GLU A 1 93 ? -4.694 -12.488 15.206 1.00 93.75 93 GLU A N 1
ATOM 721 C CA . GLU A 1 93 ? -3.448 -12.422 14.431 1.00 93.75 93 GLU A CA 1
ATOM 722 C C . GLU A 1 93 ? -3.321 -11.096 13.682 1.00 93.75 93 GLU A C 1
ATOM 724 O O . GLU A 1 93 ? -2.280 -10.446 13.775 1.00 93.75 93 GLU A O 1
ATOM 729 N N . LEU A 1 94 ? -4.388 -10.651 13.007 1.00 92.88 94 LEU A N 1
ATOM 730 C CA . LEU A 1 94 ? -4.389 -9.379 12.281 1.00 92.88 94 LEU A CA 1
ATOM 731 C C . LEU A 1 94 ? -4.173 -8.187 13.226 1.00 92.88 94 LEU A C 1
ATOM 733 O O . LEU A 1 94 ? -3.419 -7.259 12.917 1.00 92.88 94 LEU A O 1
ATOM 737 N N . HIS A 1 95 ? -4.802 -8.219 14.402 1.00 94.31 95 HIS A N 1
ATOM 738 C CA . HIS A 1 95 ? -4.614 -7.208 15.439 1.00 94.31 95 HIS A CA 1
ATOM 739 C C . HIS A 1 95 ? -3.165 -7.182 15.944 1.00 94.31 95 HIS A C 1
ATOM 741 O O . HIS A 1 95 ? -2.531 -6.125 15.955 1.00 94.31 95 HIS A O 1
ATOM 747 N N . THR A 1 96 ? -2.594 -8.342 16.284 1.00 93.88 96 THR A N 1
ATOM 748 C CA . THR A 1 96 ? -1.189 -8.453 16.694 1.00 93.88 96 THR A CA 1
ATOM 749 C C . THR A 1 96 ? -0.239 -7.975 15.596 1.00 93.88 96 THR A C 1
ATOM 751 O O . THR A 1 96 ? 0.677 -7.207 15.888 1.00 93.88 96 THR A O 1
ATOM 754 N N . GLN A 1 97 ? -0.465 -8.361 14.338 1.00 92.62 97 GLN A N 1
ATOM 755 C CA . GLN A 1 97 ? 0.326 -7.901 13.195 1.00 92.62 97 GLN A CA 1
ATOM 756 C C . GLN A 1 97 ? 0.269 -6.376 13.056 1.00 92.62 97 GLN A C 1
ATOM 758 O O . GLN A 1 97 ? 1.305 -5.741 12.853 1.00 92.62 97 GLN A O 1
ATOM 763 N N . THR A 1 98 ? -0.916 -5.782 13.205 1.00 93.56 98 THR A N 1
ATOM 764 C CA . THR A 1 98 ? -1.107 -4.328 13.112 1.00 93.56 98 THR A CA 1
ATOM 765 C C . THR A 1 98 ? -0.331 -3.606 14.213 1.00 93.56 98 THR A C 1
ATOM 767 O O . THR A 1 98 ? 0.446 -2.696 13.923 1.00 93.56 98 THR A O 1
ATOM 770 N N . LEU A 1 99 ? -0.448 -4.052 15.469 1.00 93.12 99 LEU A N 1
ATOM 771 C CA . LEU A 1 99 ? 0.292 -3.462 16.590 1.00 93.12 99 LEU A CA 1
ATOM 772 C C . LEU A 1 99 ? 1.810 -3.628 16.450 1.00 93.12 99 LEU A C 1
ATOM 774 O O . LEU A 1 99 ? 2.561 -2.689 16.713 1.00 93.12 99 LEU A O 1
ATOM 778 N N . GLN A 1 100 ? 2.279 -4.792 15.994 1.00 92.00 100 GLN A N 1
ATOM 779 C CA . GLN A 1 100 ? 3.699 -5.010 15.707 1.00 92.00 100 GLN A CA 1
ATOM 780 C C . GLN A 1 100 ? 4.194 -4.109 14.572 1.00 92.00 100 GLN A C 1
ATOM 782 O O . GLN A 1 100 ? 5.311 -3.598 14.637 1.00 92.00 100 GLN A O 1
ATOM 787 N N . GLY A 1 101 ? 3.377 -3.902 13.538 1.00 91.44 101 GLY A N 1
ATOM 788 C CA . GLY A 1 101 ? 3.660 -2.986 12.437 1.00 91.44 101 GLY A CA 1
ATOM 789 C C . GLY A 1 101 ? 3.839 -1.547 12.919 1.00 91.44 101 GLY A C 1
ATOM 790 O O . GLY A 1 101 ? 4.860 -0.925 12.621 1.00 91.44 101 GLY A O 1
ATOM 791 N N . LEU A 1 102 ? 2.909 -1.063 13.746 1.00 91.50 102 LEU A N 1
ATOM 792 C CA . LEU A 1 102 ? 3.004 0.248 14.393 1.00 91.50 102 LEU A CA 1
ATOM 793 C C . LEU A 1 102 ? 4.257 0.346 15.278 1.00 91.50 102 LEU A C 1
ATOM 795 O O . LEU A 1 102 ? 5.011 1.310 15.174 1.00 91.50 102 LEU A O 1
ATOM 799 N N . GLY A 1 103 ? 4.555 -0.686 16.074 1.00 90.31 103 GLY A N 1
ATOM 800 C CA . GLY A 1 103 ? 5.781 -0.755 16.877 1.00 90.31 103 GLY A CA 1
ATOM 801 C C . GLY A 1 103 ? 7.062 -0.666 16.036 1.00 90.31 103 GLY A C 1
ATOM 802 O O . GLY A 1 103 ? 7.980 0.078 16.376 1.00 90.31 103 GLY A O 1
ATOM 803 N N . LYS A 1 104 ? 7.112 -1.354 14.886 1.00 88.25 104 LYS A N 1
ATOM 804 C CA . LYS A 1 104 ? 8.242 -1.271 13.944 1.00 88.25 104 LYS A CA 1
ATOM 805 C C . LYS A 1 104 ? 8.405 0.129 13.354 1.00 88.25 104 LYS A C 1
ATOM 807 O O . LYS A 1 104 ? 9.535 0.531 13.080 1.00 88.25 104 LYS A O 1
ATOM 812 N N . TRP A 1 105 ? 7.319 0.875 13.145 1.00 86.62 105 TRP A N 1
ATOM 813 C CA . TRP A 1 105 ? 7.406 2.269 12.704 1.00 86.62 105 TRP A CA 1
ATOM 814 C C . TRP A 1 105 ? 8.059 3.166 13.751 1.00 86.62 105 TRP A C 1
ATOM 816 O O . TRP A 1 105 ? 8.951 3.931 13.382 1.00 86.62 105 TRP A O 1
ATOM 826 N N . PHE A 1 106 ? 7.729 3.006 15.038 1.00 86.25 106 PHE A N 1
ATOM 827 C CA . PHE A 1 106 ? 8.445 3.708 16.110 1.00 86.25 106 PHE A CA 1
ATOM 828 C C . PHE A 1 106 ? 9.947 3.421 16.038 1.00 86.25 106 PHE A C 1
ATOM 830 O O . PHE A 1 106 ? 10.750 4.356 16.002 1.00 86.25 106 PHE A O 1
ATOM 837 N N . SER A 1 107 ? 10.322 2.142 15.917 1.00 85.38 107 SER A N 1
ATOM 838 C CA . SER A 1 107 ? 11.729 1.727 15.850 1.00 85.38 107 SER A CA 1
ATOM 839 C C . SER A 1 107 ? 12.462 2.293 14.636 1.00 85.38 107 SER A C 1
ATOM 841 O O . SER A 1 107 ? 13.602 2.732 14.767 1.00 85.38 107 SER A O 1
ATOM 843 N N . LYS A 1 108 ? 11.812 2.357 13.465 1.00 81.56 108 LYS A N 1
ATOM 844 C CA . LYS A 1 108 ? 12.387 2.985 12.261 1.00 81.56 108 LYS A CA 1
ATOM 845 C C . LYS A 1 108 ? 12.666 4.478 12.441 1.00 81.56 108 LYS A C 1
ATOM 847 O O . LYS A 1 108 ? 13.573 4.992 11.801 1.00 81.56 108 LYS A O 1
ATOM 852 N N . GLN A 1 109 ? 11.915 5.158 13.306 1.00 79.25 109 GLN A N 1
ATOM 853 C CA . GLN A 1 109 ? 12.147 6.561 13.666 1.00 79.25 109 GLN A CA 1
ATOM 854 C C . GLN A 1 109 ? 13.093 6.717 14.871 1.00 79.25 109 GLN A C 1
ATOM 856 O O . GLN A 1 109 ? 13.146 7.788 15.474 1.00 79.25 109 GLN A O 1
ATOM 861 N N . GLY A 1 110 ? 13.806 5.655 15.267 1.00 80.69 110 GLY A N 1
ATOM 862 C CA . GLY A 1 110 ? 14.739 5.673 16.395 1.00 80.69 110 GLY A CA 1
ATOM 863 C C . GLY A 1 110 ? 14.068 5.753 17.769 1.00 80.69 110 GLY A C 1
ATOM 864 O O . GLY A 1 110 ? 14.712 6.163 18.729 1.00 80.69 110 GLY A O 1
ATOM 865 N N . ASN A 1 111 ? 12.786 5.388 17.879 1.00 81.69 111 ASN A N 1
ATOM 866 C CA . ASN A 1 111 ? 12.026 5.421 19.130 1.00 81.69 111 ASN A CA 1
ATOM 867 C C . ASN A 1 111 ? 11.500 4.026 19.501 1.00 81.69 111 ASN A C 1
ATOM 869 O O . ASN A 1 111 ? 11.380 3.134 18.663 1.00 81.69 111 ASN A O 1
ATOM 873 N N . LEU A 1 112 ? 11.132 3.842 20.764 1.00 84.81 112 LEU A N 1
ATOM 874 C CA . LEU A 1 112 ? 10.257 2.748 21.181 1.00 84.81 112 LEU A CA 1
ATOM 875 C C . LEU A 1 112 ? 8.841 3.303 21.372 1.00 84.81 112 LEU A C 1
ATOM 877 O O . LEU A 1 112 ? 8.708 4.478 21.733 1.00 84.81 112 LEU A O 1
ATOM 881 N N . PRO A 1 113 ? 7.787 2.505 21.128 1.00 85.19 113 PRO A N 1
ATOM 882 C CA . PRO A 1 113 ? 6.453 2.906 21.550 1.00 85.19 113 PRO A CA 1
ATOM 883 C C . PRO A 1 113 ? 6.455 3.117 23.078 1.00 85.19 113 PRO A C 1
ATOM 885 O O . PRO A 1 113 ? 7.023 2.282 23.788 1.00 85.19 113 PRO A O 1
ATOM 888 N N . PRO A 1 114 ? 5.852 4.202 23.602 1.00 87.50 114 PRO A N 1
ATOM 889 C CA . PRO A 1 114 ? 5.675 4.376 25.046 1.00 87.50 114 PRO A CA 1
ATOM 890 C C . PRO A 1 114 ? 4.948 3.171 25.654 1.00 87.50 114 PRO A C 1
ATOM 892 O O . PRO A 1 114 ? 4.030 2.658 25.027 1.00 87.50 114 PRO A O 1
ATOM 895 N N . GLU A 1 115 ? 5.305 2.716 26.858 1.00 86.75 115 GLU A N 1
ATOM 896 C CA . GLU A 1 115 ? 4.702 1.502 27.451 1.00 86.75 115 GLU A CA 1
ATOM 897 C C . GLU A 1 115 ? 3.167 1.579 27.566 1.00 86.75 115 GLU A C 1
ATOM 899 O O . GLU A 1 115 ? 2.475 0.577 27.392 1.00 86.75 115 GLU A O 1
ATOM 904 N N . ASP A 1 116 ? 2.622 2.777 27.790 1.00 89.06 116 ASP A N 1
ATOM 905 C CA . ASP A 1 116 ? 1.196 3.047 27.976 1.00 89.06 116 ASP A CA 1
ATOM 906 C C . ASP A 1 116 ? 0.498 3.584 26.716 1.00 89.06 116 ASP A C 1
ATOM 908 O O . ASP A 1 116 ? -0.639 4.048 26.801 1.00 89.06 116 ASP A O 1
ATOM 912 N N . TRP A 1 117 ? 1.124 3.530 25.535 1.00 89.75 117 TRP A N 1
ATOM 913 C CA . TRP A 1 117 ? 0.581 4.179 24.334 1.00 89.75 117 TRP A CA 1
ATOM 914 C C . TRP A 1 117 ? -0.795 3.648 23.896 1.00 89.75 117 TRP A C 1
ATOM 916 O O . TRP A 1 117 ? -1.543 4.369 23.253 1.00 89.75 117 TRP A O 1
ATOM 926 N N . LEU A 1 118 ? -1.176 2.423 24.274 1.00 90.19 118 LEU A N 1
ATOM 927 C CA . LEU A 1 118 ? -2.505 1.849 24.000 1.00 90.19 118 LEU A CA 1
ATOM 928 C C . LEU A 1 118 ? -3.520 2.064 25.137 1.00 90.19 118 LEU A C 1
ATOM 930 O O . LEU A 1 118 ? -4.684 1.686 24.997 1.00 90.19 118 LEU A O 1
ATOM 934 N N . SER A 1 119 ? -3.101 2.657 26.260 1.00 91.50 119 SER A N 1
ATOM 935 C CA . SER A 1 119 ? -3.917 2.766 27.481 1.00 91.50 119 SER A CA 1
ATOM 936 C C . SER A 1 119 ? -5.150 3.658 27.327 1.00 91.50 119 SER A C 1
ATOM 938 O O . SER A 1 119 ? -6.131 3.475 28.044 1.00 91.50 119 SER A O 1
ATOM 940 N N . SER A 1 120 ? -5.115 4.615 26.398 1.00 93.44 120 SER A N 1
ATOM 941 C CA . SER A 1 120 ? -6.232 5.510 26.109 1.00 93.44 120 SER A CA 1
ATOM 942 C C . SER A 1 120 ? -6.207 5.990 24.653 1.00 93.44 120 SER A C 1
ATOM 944 O O . SER A 1 120 ? -5.138 6.009 24.031 1.00 93.44 120 SER A O 1
ATOM 946 N N . PRO A 1 121 ? -7.354 6.443 24.108 1.00 93.56 121 PRO A N 1
ATOM 947 C CA . PRO A 1 121 ? -7.406 7.054 22.781 1.00 93.56 121 PRO A CA 1
ATOM 948 C C . PRO A 1 121 ? -6.443 8.241 22.632 1.00 93.56 121 PRO A C 1
ATOM 950 O O . PRO A 1 121 ? -5.831 8.417 21.578 1.00 93.56 121 PRO A O 1
ATOM 953 N N . GLN A 1 122 ? -6.294 9.048 23.689 1.00 94.56 122 GLN A N 1
ATOM 954 C CA . GLN A 1 122 ? -5.435 10.233 23.698 1.00 94.56 122 GLN A CA 1
ATOM 955 C C . GLN A 1 122 ? -3.961 9.837 23.612 1.00 94.56 122 GLN A C 1
ATOM 957 O O . GLN A 1 122 ? -3.263 10.289 22.707 1.00 94.56 122 GLN A O 1
ATOM 962 N N . ARG A 1 123 ? -3.509 8.925 24.486 1.00 94.44 123 ARG A N 1
ATOM 963 C CA . ARG A 1 123 ? -2.126 8.423 24.480 1.00 94.44 123 ARG A CA 1
ATOM 964 C C . ARG A 1 123 ? -1.759 7.793 23.142 1.00 94.44 123 ARG A C 1
ATOM 966 O O . ARG A 1 123 ? -0.674 8.057 22.623 1.00 94.44 123 ARG A O 1
ATOM 973 N N . PHE A 1 124 ? -2.673 7.014 22.570 1.00 94.88 124 PHE A N 1
ATOM 974 C CA . PHE A 1 124 ? -2.480 6.370 21.274 1.00 94.88 124 PHE A CA 1
ATOM 975 C C . PHE A 1 124 ? -2.293 7.391 20.160 1.00 94.88 124 PHE A C 1
ATOM 977 O O . PHE A 1 124 ? -1.320 7.337 19.404 1.00 94.88 124 PHE A O 1
ATOM 984 N N . THR A 1 125 ? -3.217 8.347 20.093 1.00 94.56 125 THR A N 1
ATOM 985 C CA . THR A 1 125 ? -3.250 9.344 19.031 1.00 94.56 125 THR A CA 1
ATOM 986 C C . THR A 1 125 ? -2.048 10.278 19.109 1.00 94.56 125 THR A C 1
ATOM 988 O O . THR A 1 125 ? -1.394 10.501 18.094 1.00 94.56 125 THR A O 1
ATOM 991 N N . GLU A 1 126 ? -1.699 10.777 20.297 1.00 93.50 126 GLU A N 1
ATOM 992 C CA . GLU A 1 126 ? -0.534 11.649 20.498 1.00 93.50 126 GLU A CA 1
ATOM 993 C C . GLU A 1 126 ? 0.777 10.941 20.139 1.00 93.50 126 GLU A C 1
ATOM 995 O O . GLU A 1 126 ? 1.613 11.511 19.436 1.00 93.50 126 GLU A O 1
ATOM 1000 N N . SER A 1 127 ? 0.940 9.683 20.562 1.00 93.12 127 SER A N 1
ATOM 1001 C CA . SER A 1 127 ? 2.165 8.914 20.312 1.00 93.12 127 SER A CA 1
ATOM 1002 C C . SER A 1 127 ? 2.381 8.658 18.819 1.00 93.12 127 SER A C 1
ATOM 1004 O O . SER A 1 127 ? 3.475 8.890 18.299 1.00 93.12 127 SER A O 1
ATOM 1006 N N . LEU A 1 128 ? 1.337 8.210 18.111 1.00 92.88 128 LEU A N 1
ATOM 1007 C CA . LEU A 1 128 ? 1.421 7.969 16.670 1.00 92.88 128 LEU A CA 1
ATOM 1008 C C . LEU A 1 128 ? 1.516 9.269 15.872 1.00 92.88 128 LEU A C 1
ATOM 1010 O O . LEU A 1 128 ? 2.289 9.328 14.917 1.00 92.88 128 LEU A O 1
ATOM 1014 N N . TYR A 1 129 ? 0.793 10.320 16.267 1.00 92.81 129 TYR A N 1
ATOM 1015 C CA . TYR A 1 129 ? 0.889 11.621 15.611 1.00 92.81 129 TYR A CA 1
ATOM 1016 C C . TYR A 1 129 ? 2.307 12.181 15.717 1.00 92.81 129 TYR A C 1
ATOM 1018 O O . TYR A 1 129 ? 2.874 12.568 14.703 1.00 92.81 129 TYR A O 1
ATOM 1026 N N . ALA A 1 130 ? 2.917 12.169 16.908 1.00 90.19 130 ALA A N 1
ATOM 1027 C CA . ALA A 1 130 ? 4.281 12.657 17.102 1.00 90.19 130 ALA A CA 1
ATOM 1028 C C . ALA A 1 130 ? 5.304 11.870 16.263 1.00 90.19 130 ALA A C 1
ATOM 1030 O O . ALA A 1 130 ? 6.214 12.455 15.677 1.00 90.19 130 ALA A O 1
ATOM 1031 N N . MET A 1 131 ? 5.138 10.547 16.166 1.00 89.38 131 MET A N 1
ATOM 1032 C CA . MET A 1 131 ? 5.973 9.696 15.316 1.00 89.38 131 MET A CA 1
ATOM 1033 C C . MET A 1 131 ? 5.818 10.046 13.828 1.00 89.38 131 MET A C 1
ATOM 1035 O O . MET A 1 131 ? 6.819 10.201 13.129 1.00 89.38 131 MET A O 1
ATOM 1039 N N . ILE A 1 132 ? 4.582 10.167 13.337 1.00 88.69 132 ILE A N 1
ATOM 1040 C CA . ILE A 1 132 ? 4.303 10.462 11.926 1.00 88.69 132 ILE A CA 1
ATOM 1041 C C . ILE A 1 132 ? 4.732 11.893 11.580 1.00 88.69 132 ILE A C 1
ATOM 1043 O O . ILE A 1 132 ? 5.355 12.101 10.544 1.00 88.69 132 ILE A O 1
ATOM 1047 N N . ALA A 1 133 ? 4.473 12.871 12.450 1.00 87.12 133 ALA A N 1
ATOM 1048 C CA . ALA A 1 133 ? 4.868 14.262 12.247 1.00 87.12 133 ALA A CA 1
ATOM 1049 C C . ALA A 1 133 ? 6.385 14.401 12.052 1.00 87.12 133 ALA A C 1
ATOM 1051 O O . ALA A 1 133 ? 6.805 15.041 11.096 1.00 87.12 133 ALA A O 1
ATOM 1052 N N . ARG A 1 134 ? 7.206 13.711 12.859 1.00 85.12 134 ARG A N 1
ATOM 1053 C CA . ARG A 1 134 ? 8.673 13.681 12.679 1.00 85.12 134 ARG A CA 1
ATOM 1054 C C . ARG A 1 134 ? 9.096 13.131 11.316 1.00 85.12 134 ARG A C 1
ATOM 1056 O O . ARG A 1 134 ? 10.040 13.634 10.712 1.00 85.12 134 ARG A O 1
ATOM 1063 N N . HIS A 1 135 ? 8.405 12.099 10.826 1.00 83.94 135 HIS A N 1
ATOM 1064 C CA . HIS A 1 135 ? 8.685 11.529 9.507 1.00 83.94 135 HIS A CA 1
ATOM 1065 C C . HIS A 1 135 ? 8.437 12.538 8.375 1.00 83.94 135 HIS A C 1
ATOM 1067 O O . HIS A 1 135 ? 9.220 12.591 7.427 1.00 83.94 135 HIS A O 1
ATOM 1073 N N . TRP A 1 136 ? 7.362 13.325 8.468 1.00 84.12 136 TRP A N 1
ATOM 1074 C CA . TRP A 1 136 ? 7.025 14.347 7.472 1.00 84.12 136 TRP A CA 1
ATOM 1075 C C . TRP A 1 136 ? 7.873 15.618 7.619 1.00 84.12 136 TRP A C 1
ATOM 1077 O O . TRP A 1 136 ? 8.325 16.156 6.613 1.00 84.12 136 TRP A O 1
ATOM 1087 N N . GLU A 1 137 ? 8.224 16.015 8.844 1.00 84.81 137 GLU A N 1
ATOM 1088 C CA . GLU A 1 137 ? 9.155 17.119 9.111 1.00 84.81 137 GLU A CA 1
ATOM 1089 C C . GLU A 1 137 ? 10.527 16.866 8.464 1.00 84.81 137 GLU A C 1
ATOM 1091 O O . GLU A 1 137 ? 11.077 17.743 7.799 1.00 84.81 137 GLU A O 1
ATOM 1096 N N . ALA A 1 138 ? 11.043 15.632 8.546 1.00 82.12 138 ALA A N 1
ATOM 1097 C CA . ALA A 1 138 ? 12.274 15.233 7.859 1.00 82.12 138 ALA A CA 1
ATOM 1098 C C . ALA A 1 138 ? 12.183 15.345 6.322 1.00 82.12 138 ALA A C 1
ATOM 1100 O O . ALA A 1 138 ? 13.208 15.449 5.647 1.00 82.12 138 ALA A O 1
ATOM 1101 N N . LYS A 1 139 ? 10.964 15.333 5.770 1.00 80.44 139 LYS A N 1
ATOM 1102 C CA . LYS A 1 139 ? 10.662 15.534 4.346 1.00 80.44 139 LYS A CA 1
ATOM 1103 C C . LYS A 1 139 ? 10.285 16.978 4.002 1.00 80.44 139 LYS A C 1
ATOM 1105 O O . LYS A 1 139 ? 10.003 17.244 2.841 1.00 80.44 139 LYS A O 1
ATOM 1110 N N . GLN A 1 140 ? 10.314 17.900 4.970 1.00 83.88 140 GLN A N 1
ATOM 1111 C CA . GLN A 1 140 ? 9.868 19.292 4.815 1.00 83.88 140 GLN A CA 1
ATOM 1112 C C . GLN A 1 140 ? 8.409 19.401 4.339 1.00 83.88 140 GLN A C 1
ATOM 1114 O O . GLN A 1 140 ? 8.047 20.308 3.593 1.00 83.88 140 GLN A O 1
ATOM 1119 N N . GLU A 1 141 ? 7.574 18.460 4.773 1.00 82.31 141 GLU A N 1
ATOM 1120 C CA . GLU A 1 141 ? 6.146 18.406 4.480 1.00 82.31 141 GLU A CA 1
ATOM 1121 C C . GLU A 1 141 ? 5.346 18.348 5.785 1.00 82.31 141 GLU A C 1
ATOM 1123 O O . GLU A 1 141 ? 5.825 17.848 6.805 1.00 82.31 141 GLU A O 1
ATOM 1128 N N . ASP A 1 142 ? 4.101 18.818 5.744 1.00 83.31 142 ASP A N 1
ATOM 1129 C CA . ASP A 1 142 ? 3.185 18.692 6.873 1.00 83.31 142 ASP A CA 1
ATOM 1130 C C . ASP A 1 142 ? 2.439 17.348 6.834 1.00 83.31 142 ASP A C 1
ATOM 1132 O O . ASP A 1 142 ? 2.051 16.867 5.757 1.00 83.31 142 ASP A O 1
ATOM 1136 N N . PRO A 1 143 ? 2.177 16.725 8.000 1.00 85.12 143 PRO A N 1
ATOM 1137 C CA . PRO A 1 143 ? 1.289 15.577 8.059 1.00 85.12 143 PRO A CA 1
ATOM 1138 C C . PRO A 1 143 ? -0.123 15.968 7.606 1.00 85.12 143 PRO A C 1
ATOM 1140 O O . PRO A 1 143 ? -0.529 17.129 7.644 1.00 85.12 143 PRO A O 1
ATOM 1143 N N . ASN A 1 144 ? -0.915 14.968 7.215 1.00 86.12 144 ASN A N 1
ATOM 1144 C CA . ASN A 1 144 ? -2.312 15.185 6.851 1.00 86.12 144 ASN A CA 1
ATOM 1145 C C . ASN A 1 144 ? -3.050 15.927 7.990 1.00 86.12 144 ASN A C 1
ATOM 1147 O O . ASN A 1 144 ? -3.036 15.433 9.120 1.00 86.12 144 ASN A O 1
ATOM 1151 N N . PRO A 1 145 ? -3.737 17.057 7.728 1.00 89.19 145 PRO A N 1
ATOM 1152 C CA . PRO A 1 145 ? -4.395 17.837 8.780 1.00 89.19 145 PRO A CA 1
ATOM 1153 C C . PRO A 1 145 ? -5.485 17.053 9.526 1.00 89.19 145 PRO A C 1
ATOM 1155 O O . PRO A 1 145 ? -5.815 17.379 10.663 1.00 89.19 145 PRO A O 1
ATOM 1158 N N . ARG A 1 146 ? -6.024 15.986 8.921 1.00 92.38 146 ARG A N 1
ATOM 1159 C CA . ARG A 1 146 ? -7.013 15.088 9.542 1.00 92.38 146 ARG A CA 1
ATOM 1160 C C . ARG A 1 146 ? -6.395 13.872 10.233 1.00 92.38 146 ARG A C 1
ATOM 1162 O O . ARG A 1 146 ? -7.123 13.013 10.721 1.00 92.38 146 ARG A O 1
ATOM 1169 N N . LEU A 1 147 ? -5.067 13.774 10.312 1.00 92.12 147 LEU A N 1
ATOM 1170 C CA . LEU A 1 147 ? -4.392 12.595 10.860 1.00 92.12 147 LEU A CA 1
ATOM 1171 C C . LEU A 1 147 ? -4.850 12.265 12.290 1.00 92.12 147 LEU A C 1
ATOM 1173 O O . LEU A 1 147 ? -5.051 11.097 12.604 1.00 92.12 147 LEU A O 1
ATOM 1177 N N . HIS A 1 148 ? -5.079 13.271 13.136 1.00 94.06 148 HIS A N 1
ATOM 1178 C CA . HIS A 1 148 ? -5.555 13.059 14.509 1.00 94.06 148 HIS A CA 1
ATOM 1179 C C . HIS A 1 148 ? -6.934 12.364 14.556 1.00 94.06 148 HIS A C 1
ATOM 1181 O O . HIS A 1 148 ? -7.147 11.433 15.334 1.00 94.06 148 HIS A O 1
ATOM 1187 N N . GLU A 1 149 ? -7.857 12.767 13.676 1.00 95.81 149 GLU A N 1
ATOM 1188 C CA . GLU A 1 149 ? -9.178 12.144 13.508 1.00 95.81 149 GLU A CA 1
ATOM 1189 C C . GLU A 1 149 ? -9.053 10.689 13.024 1.00 95.81 149 GLU A C 1
ATOM 1191 O O . GLU A 1 149 ? -9.714 9.785 13.547 1.00 95.81 149 GLU A O 1
ATOM 1196 N N . TYR A 1 150 ? -8.161 10.438 12.062 1.00 96.06 150 TYR A N 1
ATOM 1197 C CA . TYR A 1 150 ? -7.927 9.095 11.530 1.00 96.06 150 TYR A CA 1
ATOM 1198 C C . TYR A 1 150 ? -7.330 8.157 12.577 1.00 96.06 150 TYR A C 1
ATOM 1200 O O . TYR A 1 150 ? -7.776 7.020 12.706 1.00 96.06 150 TYR A O 1
ATOM 1208 N N . LEU A 1 151 ? -6.369 8.635 13.367 1.00 96.19 151 LEU A N 1
ATOM 1209 C CA . LEU A 1 151 ? -5.765 7.873 14.460 1.00 96.19 151 LEU A CA 1
ATOM 1210 C C . LEU A 1 151 ? -6.770 7.581 15.583 1.00 96.19 151 LEU A C 1
ATOM 1212 O O . LEU A 1 151 ? -6.800 6.465 16.097 1.00 96.19 151 LEU A O 1
ATOM 1216 N N . THR A 1 152 ? -7.654 8.530 15.903 1.00 96.31 152 THR A N 1
ATOM 1217 C CA . THR A 1 152 ? -8.742 8.299 16.866 1.00 96.31 152 THR A CA 1
ATOM 1218 C C . THR A 1 152 ? -9.689 7.205 16.361 1.00 96.31 152 THR A C 1
ATOM 1220 O O . THR A 1 152 ? -10.058 6.300 17.108 1.00 96.31 152 THR A O 1
ATOM 1223 N N . THR A 1 153 ? -10.031 7.238 15.069 1.00 96.75 153 THR A N 1
ATOM 1224 C CA . THR A 1 153 ? -10.871 6.213 14.431 1.00 96.75 153 THR A CA 1
ATOM 1225 C C . THR A 1 153 ? -10.189 4.844 14.423 1.00 96.75 153 THR A C 1
ATOM 1227 O O . THR A 1 153 ? -10.821 3.839 14.757 1.00 96.75 153 THR A O 1
ATOM 1230 N N . LEU A 1 154 ? -8.891 4.795 14.101 1.00 96.12 154 LEU A N 1
ATOM 1231 C CA . LEU A 1 154 ? -8.101 3.569 14.169 1.00 96.12 154 LEU A CA 1
ATOM 1232 C C . LEU A 1 154 ? -8.102 2.986 15.585 1.00 96.12 154 LEU A C 1
ATOM 1234 O O . LEU A 1 154 ? -8.288 1.780 15.732 1.00 96.12 154 LEU A O 1
ATOM 1238 N N . TYR A 1 155 ? -7.932 3.811 16.623 1.00 96.44 155 TYR A N 1
ATOM 1239 C CA . TYR A 1 155 ? -7.974 3.329 18.004 1.00 96.44 155 TYR A CA 1
ATOM 1240 C C . TYR A 1 155 ? -9.274 2.575 18.289 1.00 96.44 155 TYR A C 1
ATOM 1242 O O . TYR A 1 155 ? -9.231 1.464 18.813 1.00 96.44 155 TYR A O 1
ATOM 1250 N N . THR A 1 156 ? -10.422 3.138 17.891 1.00 95.81 156 THR A N 1
ATOM 1251 C CA . THR A 1 156 ? -11.728 2.481 18.033 1.00 95.81 156 THR A CA 1
ATOM 1252 C C . THR A 1 156 ? -11.793 1.159 17.273 1.00 95.81 156 THR A C 1
ATOM 1254 O O . THR A 1 156 ? -12.338 0.194 17.799 1.00 95.81 156 THR A O 1
ATOM 1257 N N . TRP A 1 157 ? -11.225 1.079 16.065 1.00 95.31 157 TRP A N 1
ATOM 1258 C CA . TRP A 1 157 ? -11.175 -0.178 15.310 1.00 95.31 157 TRP A CA 1
ATOM 1259 C C . TRP A 1 157 ? -10.341 -1.244 16.020 1.00 95.31 157 TRP A C 1
ATOM 1261 O O . TRP A 1 157 ? -10.749 -2.398 16.072 1.00 95.31 157 TRP A O 1
ATOM 1271 N N . LEU A 1 158 ? -9.211 -0.866 16.618 1.00 94.88 158 LEU A N 1
ATOM 1272 C CA . LEU A 1 158 ? -8.352 -1.804 17.344 1.00 94.88 158 LEU A CA 1
ATOM 1273 C C . LEU A 1 158 ? -9.012 -2.357 18.621 1.00 94.88 158 LEU A C 1
ATOM 1275 O O . LEU A 1 158 ? -8.652 -3.449 19.049 1.00 94.88 158 LEU A O 1
ATOM 1279 N N . GLN A 1 159 ? -10.011 -1.667 19.189 1.00 94.94 159 GLN A N 1
ATOM 1280 C CA . GLN A 1 159 ? -10.799 -2.194 20.316 1.00 94.94 159 GLN A CA 1
ATOM 1281 C C . GLN A 1 159 ? -11.792 -3.298 19.910 1.00 94.94 159 GLN A C 1
ATOM 1283 O O . GLN A 1 159 ? -12.258 -4.042 20.771 1.00 94.94 159 GLN A O 1
ATOM 1288 N N . ASP A 1 160 ? -12.104 -3.434 18.618 1.00 96.44 160 ASP A N 1
ATOM 1289 C CA . ASP A 1 160 ? -12.945 -4.501 18.064 1.00 96.44 160 ASP A CA 1
ATOM 1290 C C . ASP A 1 160 ? -12.197 -5.228 16.930 1.00 96.44 160 ASP A C 1
ATOM 1292 O O . ASP A 1 160 ? -12.444 -4.973 15.747 1.00 96.44 160 ASP A O 1
ATOM 1296 N N . PRO A 1 161 ? -11.269 -6.150 17.261 1.00 95.62 161 PRO A N 1
ATOM 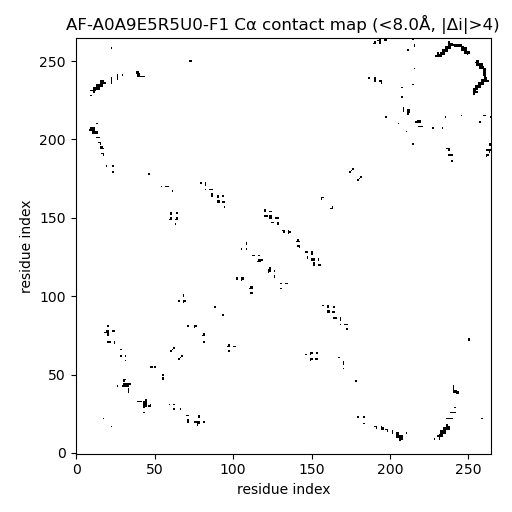1297 C CA . PRO A 1 161 ? -10.468 -6.855 16.262 1.00 95.62 161 PRO A CA 1
ATOM 1298 C C . PRO A 1 161 ? -11.298 -7.581 15.197 1.00 95.62 161 PRO A C 1
ATOM 1300 O O . PRO A 1 161 ? -10.915 -7.610 14.026 1.00 95.62 161 PRO A O 1
ATOM 1303 N N . ALA A 1 162 ? -12.435 -8.169 15.588 1.00 96.62 162 ALA A N 1
ATOM 1304 C CA . ALA A 1 162 ? -13.309 -8.892 14.670 1.00 96.62 162 ALA A CA 1
ATOM 1305 C C . ALA A 1 162 ? -13.998 -7.927 13.697 1.00 96.62 162 ALA A C 1
ATOM 1307 O O . ALA A 1 162 ? -13.977 -8.148 12.484 1.00 96.62 162 ALA A O 1
ATOM 1308 N N . GLY A 1 163 ? -14.544 -6.820 14.209 1.00 96.56 163 GLY A N 1
ATOM 1309 C CA . GLY A 1 163 ? -15.112 -5.764 13.379 1.00 96.56 163 GLY A CA 1
ATOM 1310 C C . GLY A 1 163 ? -14.076 -5.100 12.475 1.00 96.56 163 GLY A C 1
ATOM 1311 O O . GLY A 1 163 ? -14.374 -4.833 11.311 1.00 96.56 163 GLY A O 1
ATOM 1312 N N . PHE A 1 164 ? -12.851 -4.872 12.954 1.00 95.44 164 PHE A N 1
ATOM 1313 C CA . PHE A 1 164 ? -11.755 -4.334 12.146 1.00 95.44 164 PHE A CA 1
ATOM 1314 C C . PHE A 1 164 ? -11.406 -5.253 10.972 1.00 95.44 164 PHE A C 1
ATOM 1316 O O . PHE A 1 164 ? -11.407 -4.799 9.826 1.00 95.44 164 PHE A O 1
ATOM 1323 N N . GLN A 1 165 ? -11.188 -6.546 11.230 1.00 96.44 165 GLN A N 1
ATOM 1324 C CA . GLN A 1 165 ? -10.881 -7.532 10.190 1.00 96.44 165 GLN A CA 1
ATOM 1325 C C . GLN A 1 165 ? -12.003 -7.609 9.143 1.00 96.44 165 GLN A C 1
ATOM 1327 O O . GLN A 1 165 ? -11.740 -7.495 7.943 1.00 96.44 165 GLN A O 1
ATOM 1332 N N . ALA A 1 166 ? -13.260 -7.698 9.590 1.00 96.62 166 ALA A N 1
ATOM 1333 C CA . ALA A 1 166 ? -14.420 -7.728 8.704 1.00 96.62 166 ALA A CA 1
ATOM 1334 C C . ALA A 1 166 ? -14.540 -6.454 7.849 1.00 96.62 166 ALA A C 1
ATOM 1336 O O . ALA A 1 166 ? -14.813 -6.538 6.649 1.00 96.62 166 ALA A O 1
ATOM 1337 N N . ARG A 1 167 ? -14.299 -5.271 8.434 1.00 95.75 167 ARG A N 1
ATOM 1338 C CA . ARG A 1 167 ? -14.332 -3.988 7.712 1.00 95.75 167 ARG A CA 1
ATOM 1339 C C . ARG A 1 167 ? -13.231 -3.895 6.662 1.00 95.75 167 ARG A C 1
ATOM 1341 O O . ARG A 1 167 ? -13.527 -3.515 5.532 1.00 95.75 167 ARG A O 1
ATOM 1348 N N . VAL A 1 168 ? -11.994 -4.261 7.002 1.00 96.44 168 VAL A N 1
ATOM 1349 C CA . VAL A 1 168 ? -10.866 -4.241 6.056 1.00 96.44 168 VAL A CA 1
ATOM 1350 C C . VAL A 1 168 ? -11.129 -5.192 4.892 1.00 96.44 168 VAL A C 1
ATOM 1352 O O . VAL A 1 168 ? -11.122 -4.760 3.741 1.00 96.44 168 VAL A O 1
ATOM 1355 N N . VAL A 1 169 ? -11.417 -6.466 5.171 1.00 96.81 169 VAL A N 1
ATOM 1356 C CA . VAL A 1 169 ? -11.657 -7.470 4.123 1.00 96.81 169 VAL A CA 1
ATOM 1357 C C . VAL A 1 169 ? -12.867 -7.081 3.276 1.00 96.81 169 VAL A C 1
ATOM 1359 O O . VAL A 1 169 ? -12.804 -7.145 2.049 1.00 96.81 169 VAL A O 1
ATOM 1362 N N . GLY A 1 170 ? -13.953 -6.634 3.912 1.00 97.56 170 GLY A N 1
ATOM 1363 C CA . GLY A 1 170 ? -15.160 -6.187 3.224 1.00 97.56 170 GLY A CA 1
ATOM 1364 C C . GLY A 1 170 ? -14.922 -4.968 2.334 1.00 97.56 170 GLY A C 1
ATOM 1365 O O . GLY A 1 170 ? -15.467 -4.899 1.236 1.00 97.56 170 GLY A O 1
ATOM 1366 N N . HIS A 1 171 ? -14.094 -4.014 2.766 1.00 97.62 171 HIS A N 1
ATOM 1367 C CA . HIS A 1 171 ? -13.741 -2.839 1.968 1.00 97.62 171 HIS A CA 1
ATOM 1368 C C . HIS A 1 171 ? -12.868 -3.182 0.764 1.00 97.62 171 HIS A C 1
ATOM 1370 O O . HIS A 1 171 ? -13.183 -2.768 -0.349 1.00 97.62 171 HIS A O 1
ATOM 1376 N N . LEU A 1 172 ? -11.809 -3.969 0.965 1.00 97.62 172 LEU A N 1
ATOM 1377 C CA . LEU A 1 172 ? -10.912 -4.368 -0.120 1.00 97.62 172 LEU A CA 1
ATOM 1378 C C . LEU A 1 172 ? -11.621 -5.261 -1.148 1.00 97.62 172 LEU A C 1
ATOM 1380 O O . LEU A 1 172 ? -11.417 -5.099 -2.349 1.00 97.62 172 LEU A O 1
ATOM 1384 N N . ARG A 1 173 ? -12.495 -6.166 -0.686 1.00 98.12 173 ARG A N 1
ATOM 1385 C CA . ARG A 1 173 ? -13.341 -6.993 -1.556 1.00 98.12 173 ARG A CA 1
ATOM 1386 C C . ARG A 1 173 ? -14.320 -6.147 -2.357 1.00 98.12 173 ARG A C 1
ATOM 1388 O O . ARG A 1 173 ? -14.413 -6.326 -3.564 1.00 98.12 173 ARG A O 1
ATOM 1395 N N . TRP A 1 174 ? -14.996 -5.204 -1.704 1.00 98.06 174 TRP A N 1
ATOM 1396 C CA . TRP A 1 174 ? -15.913 -4.303 -2.390 1.00 98.06 174 TRP A CA 1
ATOM 1397 C C . TRP A 1 174 ? -15.186 -3.484 -3.463 1.00 98.06 174 TRP A C 1
ATOM 1399 O O . TRP A 1 174 ? -15.646 -3.459 -4.595 1.00 98.06 174 TRP A O 1
ATOM 1409 N N . LEU A 1 175 ? -14.024 -2.890 -3.154 1.00 97.62 175 LEU A N 1
ATOM 1410 C CA . LEU A 1 175 ? -13.225 -2.152 -4.145 1.00 97.62 175 LEU A CA 1
ATOM 1411 C C . LEU A 1 175 ? -12.778 -3.037 -5.310 1.00 97.62 175 LEU A C 1
ATOM 1413 O O . LEU A 1 175 ? -12.776 -2.586 -6.453 1.00 97.62 175 LEU A O 1
ATOM 1417 N N . TRP A 1 176 ? -12.413 -4.291 -5.039 1.00 97.88 176 TRP A N 1
ATOM 1418 C CA . TRP A 1 176 ? -12.104 -5.247 -6.096 1.00 97.88 176 TRP A CA 1
ATOM 1419 C C . TRP A 1 176 ? -13.290 -5.463 -7.034 1.00 97.88 176 TRP A C 1
ATOM 1421 O O . TRP A 1 176 ? -13.158 -5.295 -8.243 1.00 97.88 176 TRP A O 1
ATOM 1431 N N . GLU A 1 177 ? -14.446 -5.800 -6.472 1.00 98.00 177 GLU A N 1
ATOM 1432 C CA . GLU A 1 177 ? -15.641 -6.174 -7.228 1.00 98.00 177 GLU A CA 1
ATOM 1433 C C . GLU A 1 177 ? -16.260 -4.995 -7.989 1.00 98.00 177 GLU A C 1
ATOM 1435 O O . GLU A 1 177 ? -16.800 -5.194 -9.075 1.00 98.00 177 GLU A O 1
ATOM 1440 N N . THR A 1 178 ? -16.182 -3.775 -7.449 1.00 97.31 178 THR A N 1
ATOM 1441 C CA . THR A 1 178 ? -16.851 -2.602 -8.033 1.00 97.31 178 THR A CA 1
ATOM 1442 C C . THR A 1 178 ? -15.954 -1.730 -8.900 1.00 97.31 178 THR A C 1
ATOM 1444 O O . THR A 1 178 ? -16.468 -1.022 -9.763 1.00 97.31 178 THR A O 1
ATOM 1447 N N . VAL A 1 179 ? -14.637 -1.763 -8.685 1.00 95.94 179 VAL A N 1
ATOM 1448 C CA . VAL A 1 179 ? -13.692 -0.848 -9.339 1.00 95.94 179 VAL A CA 1
ATOM 1449 C C . VAL A 1 179 ? -12.522 -1.609 -9.958 1.00 95.94 179 VAL A C 1
ATOM 1451 O O . VAL A 1 179 ? -12.327 -1.583 -11.173 1.00 95.94 179 VAL A O 1
ATOM 1454 N N . LEU A 1 180 ? -11.723 -2.288 -9.133 1.00 97.12 180 LEU A N 1
ATOM 1455 C CA . LEU A 1 180 ? -10.378 -2.709 -9.531 1.00 97.12 180 LEU A CA 1
ATOM 1456 C C . LEU A 1 180 ? -10.376 -3.887 -10.510 1.00 97.12 180 LEU A C 1
ATOM 1458 O O . LEU A 1 180 ? -9.489 -3.951 -11.351 1.00 97.12 180 LEU A O 1
ATOM 1462 N N . ALA A 1 181 ? -11.345 -4.804 -10.448 1.00 98.06 181 ALA A N 1
ATOM 1463 C CA . ALA A 1 181 ? -11.386 -5.956 -11.352 1.00 98.06 181 ALA A CA 1
ATOM 1464 C C . ALA A 1 181 ? -11.601 -5.537 -12.816 1.00 98.06 181 ALA A C 1
ATOM 1466 O O . ALA A 1 181 ? -10.927 -6.041 -13.717 1.00 98.06 181 ALA A O 1
ATOM 1467 N N . ALA A 1 182 ? -12.523 -4.598 -13.048 1.00 97.44 182 ALA A N 1
ATOM 1468 C CA . ALA A 1 182 ? -12.785 -4.057 -14.378 1.00 97.44 182 ALA A CA 1
ATOM 1469 C C . ALA A 1 182 ? -11.583 -3.256 -14.890 1.00 97.44 182 ALA A C 1
ATOM 1471 O O . ALA A 1 182 ? -11.184 -3.405 -16.045 1.00 97.44 182 ALA A O 1
ATOM 1472 N N . GLU A 1 183 ? -10.972 -2.458 -14.013 1.00 97.44 183 GLU A N 1
ATOM 1473 C CA . GLU A 1 183 ? -9.784 -1.694 -14.373 1.00 97.44 183 GLU A CA 1
ATOM 1474 C C . GLU A 1 183 ? -8.592 -2.603 -14.682 1.00 97.44 183 GLU A C 1
ATOM 1476 O O . GLU A 1 183 ? -7.921 -2.402 -15.692 1.00 97.44 183 GLU A O 1
ATOM 1481 N N . TRP A 1 184 ? -8.377 -3.661 -13.894 1.00 97.62 184 TRP A N 1
ATOM 1482 C CA . TRP A 1 184 ? -7.356 -4.672 -14.162 1.00 97.62 184 TRP A CA 1
ATOM 1483 C C . TRP A 1 184 ? -7.504 -5.267 -15.559 1.00 97.62 184 TRP A C 1
ATOM 1485 O O . TRP A 1 184 ? -6.546 -5.254 -16.326 1.00 97.62 184 TRP A O 1
ATOM 1495 N N . ALA A 1 185 ? -8.706 -5.730 -15.916 1.00 98.06 185 ALA A N 1
ATOM 1496 C CA . ALA A 1 185 ? -8.963 -6.314 -17.231 1.00 98.06 185 ALA A CA 1
ATOM 1497 C C . ALA A 1 185 ? -8.655 -5.336 -18.380 1.00 98.06 185 ALA A C 1
ATOM 1499 O O . ALA A 1 185 ? -8.246 -5.752 -19.464 1.00 98.06 185 ALA A O 1
ATOM 1500 N N . ARG A 1 186 ? -8.828 -4.029 -18.143 1.00 97.62 186 ARG A N 1
ATOM 1501 C CA . ARG A 1 186 ? -8.524 -2.972 -19.111 1.00 97.62 186 ARG A CA 1
ATOM 1502 C C . ARG A 1 186 ? -7.020 -2.722 -19.258 1.00 97.62 186 ARG A C 1
ATOM 1504 O O . ARG A 1 186 ? -6.556 -2.504 -20.375 1.00 97.62 186 ARG A O 1
ATOM 1511 N N . VAL A 1 187 ? -6.269 -2.708 -18.155 1.00 96.81 187 VAL A N 1
ATOM 1512 C CA . VAL A 1 187 ? -4.843 -2.320 -18.151 1.00 96.81 187 VAL A CA 1
ATOM 1513 C C . VAL A 1 187 ? -3.879 -3.495 -18.278 1.00 96.81 187 VAL A C 1
ATOM 1515 O O . VAL A 1 187 ? -2.762 -3.306 -18.747 1.00 96.81 187 VAL A O 1
ATOM 1518 N N . GLU A 1 188 ? -4.279 -4.710 -17.911 1.00 97.38 188 GLU A N 1
ATOM 1519 C CA . GLU A 1 188 ? -3.422 -5.902 -17.953 1.00 97.38 188 GLU A CA 1
ATOM 1520 C C . GLU A 1 188 ? -2.695 -6.096 -19.299 1.00 97.38 188 GLU A C 1
ATOM 1522 O O . GLU A 1 188 ? -1.487 -6.364 -19.266 1.00 97.38 188 GLU A O 1
ATOM 1527 N N . PRO A 1 189 ? -3.333 -5.897 -20.475 1.00 97.06 189 PRO A N 1
ATOM 1528 C CA . PRO A 1 189 ? -2.643 -6.036 -21.754 1.00 97.06 189 PRO A CA 1
ATOM 1529 C C . PRO A 1 189 ? -1.455 -5.077 -21.907 1.00 97.06 189 PRO A C 1
ATOM 1531 O O . PRO A 1 189 ? -0.362 -5.515 -22.261 1.00 97.06 189 PRO A O 1
ATOM 1534 N N . ILE A 1 190 ? -1.630 -3.789 -21.577 1.00 95.50 190 ILE A N 1
ATOM 1535 C CA . ILE A 1 190 ? -0.557 -2.790 -21.716 1.00 95.50 190 ILE A CA 1
ATOM 1536 C C . ILE A 1 190 ? 0.537 -2.972 -20.655 1.00 95.50 190 ILE A C 1
ATOM 1538 O O . ILE A 1 190 ? 1.715 -2.755 -20.939 1.00 95.50 190 ILE A O 1
ATOM 1542 N N . LEU A 1 191 ? 0.182 -3.424 -19.445 1.00 96.88 191 LEU A N 1
ATOM 1543 C CA . LEU A 1 191 ? 1.173 -3.773 -18.420 1.00 96.88 191 LEU A CA 1
ATOM 1544 C C . LEU A 1 191 ? 2.027 -4.964 -18.865 1.00 96.88 191 LEU A C 1
ATOM 1546 O O . LEU A 1 191 ? 3.243 -4.958 -18.680 1.00 96.88 191 LEU A O 1
ATOM 1550 N N . THR A 1 192 ? 1.394 -5.963 -19.482 1.00 96.81 192 THR A N 1
ATOM 1551 C CA . THR A 1 192 ? 2.067 -7.158 -20.001 1.00 96.81 192 THR A CA 1
ATOM 1552 C C . THR A 1 192 ? 2.993 -6.798 -21.151 1.00 96.81 192 THR A C 1
ATOM 1554 O O .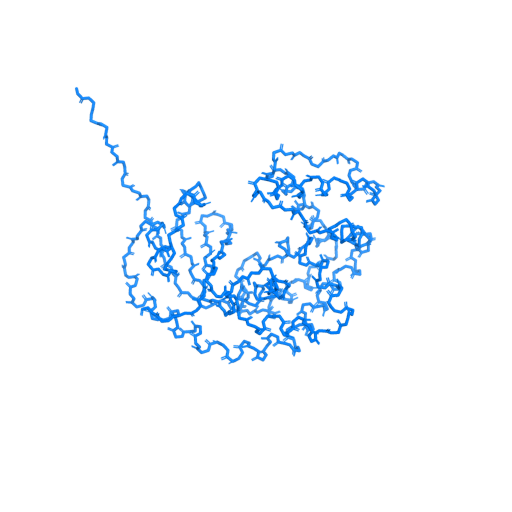 THR A 1 192 ? 4.156 -7.192 -21.137 1.00 96.81 192 THR A O 1
ATOM 1557 N N . GLU A 1 193 ? 2.525 -5.993 -22.105 1.00 95.06 193 GLU A N 1
ATOM 1558 C CA . GLU A 1 193 ? 3.350 -5.502 -23.210 1.00 95.06 193 GLU A CA 1
ATOM 1559 C C . GLU A 1 193 ? 4.569 -4.715 -22.700 1.00 95.06 193 GLU A C 1
ATOM 1561 O O . GLU A 1 193 ? 5.698 -4.987 -23.109 1.00 95.06 193 GLU A O 1
ATOM 1566 N N . SER A 1 194 ? 4.364 -3.807 -21.737 1.00 94.25 194 SER A N 1
ATOM 1567 C CA . SER A 1 194 ? 5.443 -3.048 -21.093 1.00 94.25 194 SER A CA 1
ATOM 1568 C C . SER A 1 194 ? 6.467 -3.969 -20.418 1.00 94.25 194 SER A C 1
ATOM 1570 O O . SER A 1 194 ? 7.669 -3.836 -20.659 1.00 94.25 194 SER A O 1
ATOM 1572 N N . ALA A 1 195 ? 6.014 -4.943 -19.620 1.00 94.50 195 ALA A N 1
ATOM 1573 C CA . ALA A 1 195 ? 6.902 -5.882 -18.939 1.00 94.50 195 ALA A CA 1
ATOM 1574 C C . ALA A 1 195 ? 7.724 -6.727 -19.926 1.00 94.50 195 ALA A C 1
ATOM 1576 O O . ALA A 1 195 ? 8.937 -6.862 -19.757 1.00 94.50 195 ALA A O 1
ATOM 1577 N N . LEU A 1 196 ? 7.084 -7.250 -20.979 1.00 93.31 196 LEU A N 1
ATOM 1578 C CA . LEU A 1 196 ? 7.747 -8.031 -22.025 1.00 93.31 196 LEU A CA 1
ATOM 1579 C C . LEU A 1 196 ? 8.826 -7.210 -22.742 1.00 93.31 196 LEU A C 1
ATOM 1581 O O . LEU A 1 196 ? 9.960 -7.671 -22.866 1.00 93.31 196 LEU A O 1
ATOM 1585 N N . ALA A 1 197 ? 8.510 -5.973 -23.130 1.00 91.00 197 ALA A N 1
ATOM 1586 C CA . ALA A 1 197 ? 9.432 -5.114 -23.866 1.00 91.00 197 ALA A CA 1
ATOM 1587 C C . ALA A 1 197 ? 10.715 -4.782 -23.077 1.00 91.00 197 ALA A C 1
ATOM 1589 O O . ALA A 1 197 ? 11.798 -4.699 -23.661 1.00 91.00 197 ALA A O 1
ATOM 1590 N N . PHE A 1 198 ? 10.625 -4.613 -21.752 1.00 90.12 198 PHE A N 1
ATOM 1591 C CA . PHE A 1 198 ? 11.813 -4.431 -20.909 1.00 90.12 198 PHE A CA 1
ATOM 1592 C C . PHE A 1 198 ? 12.542 -5.746 -20.618 1.00 90.12 198 PHE A C 1
ATOM 1594 O O . PHE A 1 198 ? 13.772 -5.750 -20.551 1.00 90.12 198 PHE A O 1
ATOM 1601 N N . ARG A 1 199 ? 11.825 -6.867 -20.479 1.00 87.00 199 ARG A N 1
ATOM 1602 C CA . ARG A 1 199 ? 12.443 -8.180 -20.249 1.00 87.00 199 ARG A CA 1
ATOM 1603 C C . ARG A 1 199 ? 13.350 -8.591 -21.409 1.00 87.00 199 ARG A C 1
ATOM 1605 O O . ARG A 1 199 ? 14.468 -9.036 -21.165 1.00 87.00 199 ARG A O 1
ATOM 1612 N N . ASP A 1 200 ? 12.919 -8.355 -22.646 1.00 75.50 200 ASP A N 1
ATOM 1613 C CA . ASP A 1 200 ? 13.682 -8.704 -23.852 1.00 75.50 200 ASP A CA 1
ATOM 1614 C C . ASP A 1 200 ? 14.985 -7.892 -24.004 1.00 75.50 200 ASP A C 1
ATOM 1616 O O . ASP A 1 200 ? 15.901 -8.306 -24.717 1.00 75.50 200 ASP A O 1
ATOM 1620 N N . ARG A 1 201 ? 15.110 -6.754 -23.304 1.00 67.75 201 ARG A N 1
ATOM 1621 C CA . ARG A 1 201 ? 16.319 -5.911 -23.293 1.00 67.75 201 ARG A CA 1
ATOM 1622 C C . ARG A 1 201 ? 17.289 -6.219 -22.141 1.00 67.75 201 ARG A C 1
ATOM 1624 O O . ARG A 1 201 ? 18.442 -5.799 -22.207 1.00 67.75 201 ARG A O 1
ATOM 1631 N N . ASN A 1 202 ? 16.875 -6.963 -21.111 1.00 63.09 202 ASN A N 1
ATOM 1632 C CA . ASN A 1 202 ? 17.585 -7.050 -19.824 1.00 63.09 202 ASN A CA 1
ATOM 1633 C C . ASN A 1 202 ? 18.398 -8.347 -19.625 1.00 63.09 202 ASN A C 1
ATOM 1635 O O . ASN A 1 202 ? 18.298 -9.011 -18.597 1.00 63.09 202 ASN A O 1
ATOM 1639 N N . GLY A 1 203 ? 19.252 -8.702 -20.590 1.00 57.88 203 GLY A N 1
ATOM 1640 C CA . GLY A 1 203 ? 20.123 -9.887 -20.507 1.00 57.88 203 GLY A CA 1
ATOM 1641 C C . GLY A 1 203 ? 21.383 -9.743 -19.634 1.00 57.88 203 GLY A C 1
ATOM 1642 O O . GLY A 1 203 ? 22.133 -10.707 -19.494 1.00 57.88 203 GLY A O 1
ATOM 1643 N N . SER A 1 204 ? 21.657 -8.564 -19.065 1.00 63.66 204 SER A N 1
ATOM 1644 C CA . SER A 1 204 ? 22.907 -8.266 -18.349 1.00 63.66 204 SER A CA 1
ATOM 1645 C C . SER A 1 204 ? 22.682 -7.887 -16.885 1.00 63.66 204 SER A C 1
ATOM 1647 O O . SER A 1 204 ? 21.803 -7.090 -16.570 1.00 63.66 204 SER A O 1
ATOM 1649 N N . MET A 1 205 ? 23.539 -8.405 -16.003 1.00 74.88 205 MET A N 1
ATOM 1650 C CA . MET A 1 205 ? 23.695 -7.926 -14.628 1.00 74.88 205 MET A CA 1
ATOM 1651 C C . MET A 1 205 ? 24.073 -6.432 -14.633 1.00 74.88 205 MET A C 1
ATOM 1653 O O . MET A 1 205 ? 25.069 -6.066 -15.253 1.00 74.88 205 MET A O 1
ATOM 1657 N N . MET A 1 206 ? 23.292 -5.582 -13.959 1.00 84.94 206 MET A N 1
ATOM 1658 C CA . MET A 1 206 ? 23.548 -4.136 -13.840 1.00 84.94 206 MET A CA 1
ATOM 1659 C C . MET A 1 206 ? 23.693 -3.735 -12.374 1.00 84.94 206 MET A C 1
ATOM 1661 O O . MET A 1 206 ? 23.228 -4.438 -11.470 1.00 84.94 206 MET A O 1
ATOM 1665 N N . ALA A 1 207 ? 24.301 -2.573 -12.135 1.00 89.12 207 ALA A N 1
ATOM 1666 C CA . ALA A 1 207 ? 24.215 -1.936 -10.828 1.00 89.12 207 ALA A CA 1
ATOM 1667 C C . ALA A 1 207 ? 22.753 -1.514 -10.540 1.00 89.12 207 ALA A C 1
ATOM 1669 O O . ALA A 1 207 ? 22.049 -1.096 -11.464 1.00 89.12 207 ALA A O 1
ATOM 1670 N N . PRO A 1 208 ? 22.279 -1.547 -9.280 1.00 90.12 208 PRO A N 1
ATOM 1671 C CA . PRO A 1 208 ? 20.889 -1.229 -8.937 1.00 90.12 208 PRO A CA 1
ATOM 1672 C C . PRO A 1 208 ? 20.380 0.117 -9.477 1.00 90.12 208 PRO A C 1
ATOM 1674 O O . PRO A 1 208 ? 19.320 0.180 -10.099 1.00 90.12 208 PRO A O 1
ATOM 1677 N N . ASN A 1 209 ? 21.154 1.192 -9.294 1.00 90.75 209 ASN A N 1
ATOM 1678 C CA . ASN A 1 209 ? 20.780 2.534 -9.758 1.00 90.75 209 ASN A CA 1
ATOM 1679 C C . ASN A 1 209 ? 20.758 2.639 -11.291 1.00 90.75 209 ASN A C 1
ATOM 1681 O O . ASN A 1 209 ? 19.947 3.373 -11.854 1.00 90.75 209 ASN A O 1
ATOM 1685 N N . GLU A 1 210 ? 21.610 1.877 -11.979 1.00 90.31 210 GLU A N 1
ATOM 1686 C CA . GLU A 1 210 ? 21.591 1.798 -13.438 1.00 90.31 210 GLU A CA 1
ATOM 1687 C C . GLU A 1 210 ? 20.319 1.102 -13.930 1.00 90.31 210 GLU A C 1
ATOM 1689 O O . GLU A 1 210 ? 19.630 1.647 -14.791 1.00 90.31 210 GLU A O 1
ATOM 1694 N N . ALA A 1 211 ? 19.954 -0.034 -13.326 1.00 90.94 211 ALA A N 1
ATOM 1695 C CA . ALA A 1 211 ? 18.723 -0.755 -13.644 1.00 90.94 211 ALA A CA 1
ATOM 1696 C C . ALA A 1 211 ? 17.479 0.125 -13.453 1.00 90.94 211 ALA A C 1
ATOM 1698 O O . ALA A 1 211 ? 16.621 0.204 -14.336 1.00 90.94 211 ALA A O 1
ATOM 1699 N N . ILE A 1 212 ? 17.410 0.843 -12.324 1.00 92.75 212 ILE A N 1
ATOM 1700 C CA . ILE A 1 212 ? 16.333 1.796 -12.035 1.00 92.75 212 ILE A CA 1
ATOM 1701 C C . ILE A 1 212 ? 16.260 2.860 -13.127 1.00 92.75 212 ILE A C 1
ATOM 1703 O O . ILE A 1 212 ? 15.182 3.085 -13.679 1.00 92.75 212 ILE A O 1
ATOM 1707 N N . ARG A 1 213 ? 17.386 3.478 -13.490 1.00 91.94 213 ARG A N 1
ATOM 1708 C CA . ARG A 1 213 ? 17.414 4.527 -14.513 1.00 91.94 213 ARG A CA 1
ATOM 1709 C C . ARG A 1 213 ? 16.993 4.018 -15.886 1.00 91.94 213 ARG A C 1
ATOM 1711 O O . ARG A 1 213 ? 16.204 4.683 -16.551 1.00 91.94 213 ARG A O 1
ATOM 1718 N N . VAL A 1 214 ? 17.480 2.850 -16.300 1.00 90.62 214 VAL A N 1
ATOM 1719 C CA . VAL A 1 214 ? 17.155 2.255 -17.604 1.00 90.62 214 VAL A CA 1
ATOM 1720 C C . VAL A 1 214 ? 15.664 1.925 -17.701 1.00 90.62 214 VAL A C 1
ATOM 1722 O O . VAL A 1 214 ? 15.014 2.305 -18.674 1.00 90.62 214 VAL A O 1
ATOM 1725 N N . ILE A 1 215 ? 15.097 1.273 -16.684 1.00 91.62 215 ILE A N 1
ATOM 1726 C CA . ILE A 1 215 ? 13.713 0.780 -16.737 1.00 91.62 215 ILE A CA 1
ATOM 1727 C C . ILE A 1 215 ? 12.714 1.904 -16.451 1.00 91.62 215 ILE A C 1
ATOM 1729 O O . ILE A 1 215 ? 11.775 2.137 -17.216 1.00 91.62 215 ILE A O 1
ATOM 1733 N N . THR A 1 216 ? 12.932 2.674 -15.386 1.00 92.38 216 THR A N 1
ATOM 1734 C CA . THR A 1 216 ? 11.978 3.708 -14.948 1.00 92.38 216 THR A CA 1
ATOM 1735 C C . THR A 1 216 ? 12.186 5.053 -15.644 1.00 92.38 216 THR A C 1
ATOM 1737 O O . THR A 1 216 ? 11.274 5.877 -15.673 1.00 92.38 216 THR A O 1
ATOM 1740 N N . GLY A 1 217 ? 13.366 5.293 -16.230 1.00 91.25 217 GLY A N 1
ATOM 1741 C CA . GLY A 1 217 ? 13.725 6.591 -16.810 1.00 91.25 217 GLY A CA 1
ATOM 1742 C C . GLY A 1 217 ? 13.996 7.664 -15.753 1.00 91.25 217 GLY A C 1
ATOM 1743 O O . GLY A 1 217 ? 14.007 8.852 -16.078 1.00 91.25 217 GLY A O 1
ATOM 1744 N N . ARG A 1 218 ? 14.167 7.267 -14.486 1.00 91.31 218 ARG A N 1
ATOM 1745 C CA . ARG A 1 218 ? 14.408 8.160 -13.351 1.00 91.31 218 ARG A CA 1
ATOM 1746 C C . ARG A 1 218 ? 15.788 7.931 -12.769 1.00 91.31 218 ARG A C 1
ATOM 1748 O O . ARG A 1 218 ? 16.189 6.796 -12.536 1.00 91.31 218 ARG A O 1
ATOM 1755 N N . ASP A 1 219 ? 16.482 9.027 -12.504 1.00 90.94 219 ASP A N 1
ATOM 1756 C CA . ASP A 1 219 ? 17.676 8.997 -11.677 1.00 90.94 219 ASP A CA 1
ATOM 1757 C C . ASP A 1 219 ? 17.259 9.172 -10.215 1.00 90.94 219 ASP A C 1
ATOM 1759 O O . ASP A 1 219 ? 16.706 10.207 -9.844 1.00 90.94 219 ASP A O 1
ATOM 1763 N N . LEU A 1 220 ? 17.450 8.120 -9.421 1.00 87.81 220 LEU A N 1
ATOM 1764 C CA . LEU A 1 220 ? 17.092 8.069 -8.001 1.00 87.81 220 LEU A CA 1
ATOM 1765 C C . LEU A 1 220 ? 18.334 7.900 -7.117 1.00 87.81 220 LEU A C 1
ATOM 1767 O O . LEU A 1 220 ? 18.230 7.433 -5.981 1.00 87.81 220 LEU A O 1
ATOM 1771 N N . GLN A 1 221 ? 19.512 8.262 -7.635 1.00 87.12 221 GLN A N 1
ATOM 1772 C CA . GLN A 1 221 ? 20.749 8.222 -6.866 1.00 87.12 221 GLN A CA 1
ATOM 1773 C C . GLN A 1 221 ? 20.611 9.034 -5.568 1.00 87.12 221 GLN A C 1
ATOM 1775 O O . GLN A 1 221 ? 20.060 10.135 -5.556 1.00 87.12 221 GLN A O 1
ATOM 1780 N N . GLY A 1 222 ? 21.086 8.471 -4.455 1.00 84.75 222 GLY A N 1
ATOM 1781 C CA . GLY A 1 222 ? 20.975 9.070 -3.125 1.00 84.75 222 GLY A CA 1
ATOM 1782 C C . GLY A 1 222 ? 19.627 8.855 -2.431 1.00 84.75 222 GLY A C 1
ATOM 1783 O O . GLY A 1 222 ? 19.573 8.933 -1.206 1.00 84.75 222 GLY A O 1
ATOM 1784 N N . ALA A 1 223 ? 18.550 8.524 -3.156 1.00 84.38 223 ALA A N 1
ATOM 1785 C CA . ALA A 1 223 ? 17.237 8.322 -2.540 1.00 84.38 223 ALA A CA 1
ATOM 1786 C C . ALA A 1 223 ? 17.162 7.000 -1.761 1.00 84.38 223 ALA A C 1
ATOM 1788 O O . ALA A 1 223 ? 16.629 6.961 -0.652 1.00 84.38 223 ALA A O 1
ATOM 1789 N N . TRP A 1 224 ? 17.700 5.915 -2.333 1.00 88.69 224 TRP A N 1
ATOM 1790 C CA . TRP A 1 224 ? 17.576 4.554 -1.789 1.00 88.69 224 TRP A CA 1
ATOM 1791 C C . TRP A 1 224 ? 18.913 3.822 -1.636 1.00 88.69 224 TRP A C 1
ATOM 1793 O O . TRP A 1 224 ? 18.918 2.612 -1.420 1.00 88.69 224 TRP A O 1
ATOM 1803 N N . ASP A 1 225 ? 20.043 4.529 -1.719 1.00 86.81 225 ASP A N 1
ATOM 1804 C CA . ASP A 1 225 ? 21.376 3.917 -1.803 1.00 86.81 225 ASP A CA 1
ATOM 1805 C C . ASP A 1 225 ? 21.672 2.954 -0.643 1.00 86.81 225 ASP A C 1
ATOM 1807 O O . ASP A 1 225 ? 22.123 1.837 -0.883 1.00 86.81 225 ASP A O 1
ATOM 1811 N N . GLU A 1 226 ? 21.370 3.328 0.606 1.00 84.56 226 GLU A N 1
ATOM 1812 C CA . GLU A 1 226 ? 21.601 2.446 1.764 1.00 84.56 226 GLU A CA 1
ATOM 1813 C C . GLU A 1 226 ? 20.793 1.146 1.692 1.00 84.56 226 GLU A C 1
ATOM 1815 O O . GLU A 1 226 ? 21.292 0.085 2.055 1.00 84.56 226 GLU A O 1
ATOM 1820 N N . MET A 1 227 ? 19.563 1.214 1.181 1.00 85.31 227 MET A N 1
ATOM 1821 C CA . MET A 1 227 ? 18.710 0.040 0.998 1.00 85.31 227 MET A CA 1
ATOM 1822 C C . MET A 1 227 ? 19.221 -0.818 -0.165 1.00 85.31 227 MET A C 1
ATOM 1824 O O . MET A 1 227 ? 19.354 -2.031 -0.031 1.00 85.31 227 MET A O 1
ATOM 1828 N N . LEU A 1 228 ? 19.586 -0.194 -1.291 1.00 88.06 228 LEU A N 1
ATOM 1829 C CA . LEU A 1 228 ? 20.067 -0.902 -2.480 1.00 88.06 228 LEU A CA 1
ATOM 1830 C C . LEU A 1 228 ? 21.395 -1.637 -2.240 1.00 88.06 228 LEU A C 1
ATOM 1832 O O . LEU A 1 228 ? 21.665 -2.611 -2.937 1.00 88.06 2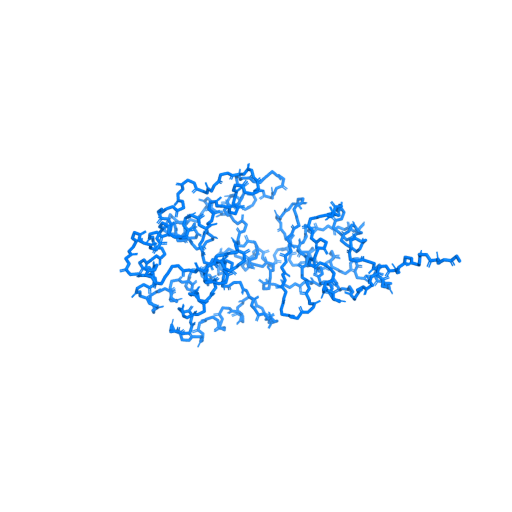28 LEU A O 1
ATOM 1836 N N . LYS A 1 229 ? 22.192 -1.243 -1.235 1.00 86.50 229 LYS A N 1
ATOM 1837 C CA . LYS A 1 229 ? 23.403 -1.979 -0.821 1.00 86.50 229 LYS A CA 1
ATOM 1838 C C . LYS A 1 229 ? 23.119 -3.397 -0.325 1.00 86.50 229 LYS A C 1
ATOM 1840 O O . LYS A 1 229 ? 24.010 -4.238 -0.407 1.00 86.50 229 LYS A O 1
ATOM 1845 N N . THR A 1 230 ? 21.927 -3.665 0.212 1.00 86.69 230 THR A N 1
ATOM 1846 C CA . THR A 1 230 ? 21.571 -4.989 0.752 1.00 86.69 230 THR A CA 1
ATOM 1847 C C . THR A 1 230 ? 20.703 -5.807 -0.198 1.00 86.69 230 THR A C 1
ATOM 1849 O O . THR A 1 230 ? 20.295 -6.910 0.153 1.00 86.69 230 THR A O 1
ATOM 1852 N N . VAL A 1 231 ? 20.383 -5.271 -1.377 1.00 89.12 231 VAL A N 1
ATOM 1853 C CA . VAL A 1 231 ? 19.531 -5.929 -2.368 1.00 89.12 231 VAL A CA 1
ATOM 1854 C C . VAL A 1 231 ? 20.387 -6.730 -3.340 1.00 89.12 231 VAL A C 1
ATOM 1856 O O . VAL A 1 231 ? 21.331 -6.203 -3.920 1.00 89.12 231 VAL A O 1
ATOM 1859 N N . THR A 1 232 ? 20.019 -7.988 -3.573 1.00 89.38 232 THR A N 1
ATOM 1860 C CA . THR A 1 232 ? 20.614 -8.832 -4.626 1.00 89.38 232 THR A CA 1
ATOM 1861 C C . THR A 1 232 ? 19.654 -9.049 -5.795 1.00 89.38 232 THR A C 1
ATOM 1863 O O . THR A 1 232 ? 20.087 -9.410 -6.894 1.00 89.38 232 THR A O 1
ATOM 1866 N N . ARG A 1 233 ? 18.353 -8.798 -5.586 1.00 90.25 233 ARG A N 1
ATOM 1867 C CA . ARG A 1 233 ? 17.303 -8.982 -6.588 1.00 90.25 233 ARG A CA 1
ATOM 1868 C C . ARG A 1 233 ? 16.358 -7.784 -6.662 1.00 90.25 233 ARG A C 1
ATOM 1870 O O . ARG A 1 233 ? 15.726 -7.412 -5.674 1.00 90.25 233 ARG A O 1
ATOM 1877 N N . LEU A 1 234 ? 16.203 -7.245 -7.868 1.00 92.62 234 LEU A N 1
ATOM 1878 C CA . LEU A 1 234 ? 15.219 -6.224 -8.212 1.00 92.62 234 LEU A CA 1
ATOM 1879 C C . LEU A 1 234 ? 14.125 -6.812 -9.100 1.00 92.62 234 LEU A C 1
ATOM 1881 O O . LEU A 1 234 ? 14.409 -7.396 -10.144 1.00 92.62 234 LEU A O 1
ATOM 1885 N N . ILE A 1 235 ? 12.871 -6.617 -8.699 1.00 93.56 235 ILE A N 1
ATOM 1886 C CA . ILE A 1 235 ? 11.700 -6.918 -9.527 1.00 93.56 235 ILE A CA 1
ATOM 1887 C C . ILE A 1 235 ? 11.024 -5.602 -9.891 1.00 93.56 235 ILE A C 1
ATOM 1889 O O . ILE A 1 235 ? 10.539 -4.883 -9.019 1.00 93.56 235 ILE A O 1
ATOM 1893 N N . PHE A 1 236 ? 10.969 -5.293 -11.177 1.00 95.50 236 PHE A N 1
ATOM 1894 C CA . PHE A 1 236 ? 10.270 -4.132 -11.704 1.00 95.50 236 PHE A CA 1
ATOM 1895 C C . PHE A 1 236 ? 8.845 -4.522 -12.085 1.00 95.50 236 PHE A C 1
ATOM 1897 O O . PHE A 1 236 ? 8.634 -5.496 -12.807 1.00 95.50 236 PHE A O 1
ATOM 1904 N N . ILE A 1 237 ? 7.872 -3.762 -11.593 1.00 96.19 237 ILE A N 1
ATOM 1905 C CA . ILE A 1 237 ? 6.447 -4.020 -11.796 1.00 96.19 237 ILE A CA 1
ATOM 1906 C C . ILE A 1 237 ? 5.838 -2.782 -12.461 1.00 96.19 237 ILE A C 1
ATOM 1908 O O . ILE A 1 237 ? 5.761 -1.732 -11.813 1.00 96.19 237 ILE A O 1
ATOM 1912 N N . PRO A 1 238 ? 5.423 -2.849 -13.739 1.00 96.75 238 PRO A N 1
ATOM 1913 C CA . PRO A 1 238 ? 4.698 -1.749 -14.346 1.00 96.75 238 PRO A CA 1
ATOM 1914 C C . PRO A 1 238 ? 3.328 -1.635 -13.676 1.00 96.75 238 PRO A C 1
ATOM 1916 O O . PRO A 1 238 ? 2.610 -2.626 -13.518 1.00 96.75 238 PRO A O 1
ATOM 1919 N N . VAL A 1 239 ? 2.957 -0.420 -13.288 1.00 95.50 239 VAL A N 1
ATOM 1920 C CA . VAL A 1 239 ? 1.667 -0.116 -12.667 1.00 95.50 239 VAL A CA 1
ATOM 1921 C C . VAL A 1 239 ? 0.951 0.998 -13.431 1.00 95.50 239 VAL A C 1
ATOM 1923 O O . VAL A 1 239 ? 1.600 1.895 -13.985 1.00 95.50 239 VAL A O 1
ATOM 1926 N N . PRO A 1 240 ? -0.390 0.955 -13.498 1.00 94.06 240 PRO A N 1
ATOM 1927 C CA . PRO A 1 240 ? -1.164 1.992 -14.150 1.00 94.06 240 PRO A CA 1
ATOM 1928 C C . PRO A 1 240 ? -1.249 3.220 -13.236 1.00 94.06 240 PRO A C 1
ATOM 1930 O O . PRO A 1 240 ? -1.031 3.143 -12.026 1.00 94.06 240 PRO A O 1
ATOM 1933 N N . HIS A 1 241 ? -1.605 4.359 -13.824 1.00 93.44 241 HIS A N 1
ATOM 1934 C CA . HIS A 1 241 ? -2.016 5.591 -13.139 1.00 93.44 241 HIS A CA 1
ATOM 1935 C C . HIS A 1 241 ? -0.992 6.327 -12.267 1.00 93.44 241 HIS A C 1
ATOM 1937 O O . HIS A 1 241 ? -1.196 7.501 -11.966 1.00 93.44 241 HIS A O 1
ATOM 1943 N N . ILE A 1 242 ? 0.122 5.695 -11.897 1.00 92.88 242 ILE A N 1
ATOM 1944 C CA . ILE A 1 242 ? 1.163 6.296 -11.054 1.00 92.88 242 ILE A CA 1
ATOM 1945 C C . ILE A 1 242 ? 1.925 7.430 -11.756 1.00 92.88 242 ILE A C 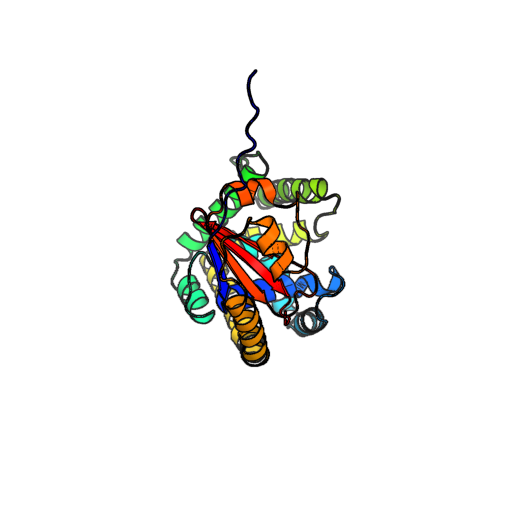1
ATOM 1947 O O . ILE A 1 242 ? 2.663 8.169 -11.115 1.00 92.88 242 ILE A O 1
ATOM 1951 N N . GLY A 1 243 ? 1.779 7.572 -13.076 1.00 90.50 243 GLY A N 1
ATOM 1952 C CA . GLY A 1 243 ? 2.410 8.641 -13.841 1.00 90.50 243 GLY A CA 1
ATOM 1953 C C . GLY A 1 243 ? 3.940 8.649 -13.693 1.00 90.50 243 GLY A C 1
ATOM 1954 O O . GLY A 1 243 ? 4.580 7.625 -13.944 1.00 90.50 243 GLY A O 1
ATOM 1955 N N . PRO A 1 244 ? 4.561 9.786 -13.318 1.00 91.31 244 PRO A N 1
ATOM 1956 C CA . PRO A 1 244 ? 6.012 9.925 -13.272 1.00 91.31 244 PRO A CA 1
ATOM 1957 C C . PRO A 1 244 ? 6.675 9.302 -12.037 1.00 91.31 244 PRO A C 1
ATOM 1959 O O . PRO A 1 244 ? 7.911 9.295 -11.989 1.00 91.31 244 PRO A O 1
ATOM 1962 N N . TYR A 1 245 ? 5.892 8.858 -11.051 1.00 92.12 245 TYR A N 1
ATOM 1963 C CA . TYR A 1 245 ? 6.392 8.422 -9.753 1.00 92.12 245 TYR A CA 1
ATOM 1964 C C . TYR A 1 245 ? 6.866 6.966 -9.777 1.00 92.12 245 TYR A C 1
ATOM 1966 O O . TYR A 1 245 ? 6.435 6.148 -10.591 1.00 92.12 245 TYR A O 1
ATOM 1974 N N . VAL A 1 246 ? 7.772 6.657 -8.852 1.00 93.94 246 VAL A N 1
ATOM 1975 C CA . VAL A 1 246 ? 8.322 5.318 -8.646 1.00 93.94 246 VAL A CA 1
ATOM 1976 C C . VAL A 1 246 ? 8.148 4.969 -7.174 1.00 93.94 246 VAL A C 1
ATOM 1978 O O . VAL A 1 246 ? 8.515 5.761 -6.306 1.00 93.94 246 VAL A O 1
ATOM 1981 N N . ILE A 1 247 ? 7.590 3.793 -6.893 1.00 92.75 247 ILE A N 1
ATOM 1982 C CA . ILE A 1 247 ? 7.439 3.277 -5.529 1.00 92.75 247 ILE A CA 1
ATOM 1983 C C . ILE A 1 247 ? 8.439 2.149 -5.318 1.00 92.75 247 ILE A C 1
ATOM 1985 O O . ILE A 1 247 ? 8.571 1.244 -6.141 1.00 92.75 247 ILE A O 1
ATOM 1989 N N . LEU A 1 248 ? 9.111 2.192 -4.176 1.00 91.44 248 LEU A N 1
ATOM 1990 C CA . LEU A 1 248 ? 9.961 1.122 -3.688 1.00 91.44 248 LEU A CA 1
ATOM 1991 C C . LEU A 1 248 ? 9.219 0.346 -2.600 1.00 91.44 248 LEU A C 1
ATOM 1993 O O . LEU A 1 248 ? 8.866 0.911 -1.569 1.00 91.44 248 LEU A O 1
ATOM 1997 N N . ASN A 1 249 ? 9.078 -0.962 -2.799 1.00 89.06 249 ASN A N 1
ATOM 1998 C CA . ASN A 1 249 ? 8.577 -1.897 -1.798 1.00 89.06 249 ASN A CA 1
ATOM 1999 C C . ASN A 1 249 ? 9.669 -2.916 -1.453 1.00 89.06 249 ASN A C 1
ATOM 2001 O O . ASN A 1 249 ? 10.066 -3.723 -2.297 1.00 89.06 249 ASN A O 1
ATOM 2005 N N . THR A 1 250 ? 10.151 -2.910 -0.209 1.00 83.06 250 THR A N 1
ATOM 2006 C CA . THR A 1 250 ? 11.135 -3.896 0.258 1.00 83.06 250 THR A CA 1
ATOM 2007 C C . THR A 1 250 ? 10.438 -5.189 0.680 1.00 83.06 250 THR A C 1
ATOM 2009 O O . THR A 1 250 ? 9.433 -5.171 1.390 1.00 83.06 250 THR A O 1
ATOM 2012 N N . GLY A 1 251 ? 10.939 -6.324 0.195 1.00 73.56 251 GLY A N 1
ATOM 2013 C CA . GLY A 1 251 ? 10.474 -7.652 0.585 1.00 73.56 251 GLY A CA 1
ATOM 2014 C C . GLY A 1 251 ? 11.286 -8.235 1.745 1.00 73.56 251 GLY A C 1
ATOM 2015 O O . GLY A 1 251 ? 12.215 -7.596 2.240 1.00 73.56 251 GLY A O 1
ATOM 2016 N N . PRO A 1 252 ? 10.959 -9.460 2.190 1.00 71.06 252 PRO A N 1
ATOM 2017 C CA . PRO A 1 252 ? 11.840 -10.208 3.078 1.00 71.06 252 PRO A CA 1
ATOM 2018 C C . PRO A 1 252 ? 13.180 -10.511 2.387 1.00 71.06 252 PRO A C 1
ATOM 2020 O O . PRO A 1 252 ? 13.215 -10.786 1.187 1.00 71.06 252 PRO A O 1
ATOM 2023 N N . GLY A 1 253 ? 14.264 -10.506 3.166 1.00 79.38 253 GLY A N 1
ATOM 2024 C CA . GLY A 1 253 ? 15.611 -10.811 2.681 1.00 79.38 253 GLY A CA 1
ATOM 2025 C C . GLY A 1 253 ? 16.236 -9.660 1.891 1.00 79.38 253 GLY A C 1
ATOM 2026 O O . GLY A 1 253 ? 16.264 -8.524 2.354 1.00 79.38 253 GLY A O 1
ATOM 2027 N N . ASP A 1 254 ? 16.749 -9.982 0.710 1.00 85.88 254 ASP A N 1
ATOM 2028 C CA . ASP A 1 254 ? 17.531 -9.124 -0.186 1.00 85.88 254 ASP A CA 1
ATOM 2029 C C . ASP A 1 254 ? 16.767 -8.757 -1.477 1.00 85.88 254 ASP A C 1
ATOM 2031 O O . ASP A 1 254 ? 17.361 -8.406 -2.501 1.00 85.88 254 ASP A O 1
ATOM 2035 N N . LEU A 1 255 ? 15.432 -8.837 -1.428 1.00 90.25 255 LEU A N 1
ATOM 2036 C CA . LEU A 1 255 ? 14.525 -8.522 -2.529 1.00 90.25 255 LEU A CA 1
ATOM 2037 C C . LEU A 1 255 ? 13.945 -7.109 -2.393 1.00 90.25 255 LEU A C 1
ATOM 2039 O O . LEU A 1 255 ? 13.312 -6.779 -1.386 1.00 90.25 255 LEU A O 1
ATOM 2043 N N . ALA A 1 256 ? 14.014 -6.327 -3.470 1.00 92.31 256 ALA A N 1
ATOM 2044 C CA . ALA A 1 256 ? 13.242 -5.097 -3.617 1.00 92.31 256 ALA A CA 1
ATOM 2045 C C . ALA A 1 256 ? 12.364 -5.123 -4.874 1.00 92.31 256 ALA A C 1
ATOM 2047 O O . ALA A 1 256 ? 12.735 -5.653 -5.923 1.00 92.31 256 ALA A O 1
ATOM 2048 N N . ARG A 1 257 ? 11.171 -4.541 -4.751 1.00 94.00 257 ARG A N 1
ATOM 2049 C CA . ARG A 1 257 ? 10.219 -4.337 -5.842 1.00 94.00 257 ARG A CA 1
ATOM 2050 C C . ARG A 1 257 ? 10.158 -2.858 -6.185 1.00 94.00 257 ARG A C 1
ATOM 2052 O O . ARG A 1 257 ? 9.976 -2.032 -5.292 1.00 94.00 257 ARG A O 1
ATOM 2059 N N . ILE A 1 258 ? 10.277 -2.544 -7.466 1.00 95.19 258 ILE A N 1
ATOM 2060 C CA . ILE A 1 258 ? 10.205 -1.187 -7.998 1.00 95.19 258 ILE A CA 1
ATOM 2061 C C . ILE A 1 258 ? 8.956 -1.088 -8.863 1.00 95.19 258 ILE A C 1
ATOM 2063 O O . ILE A 1 258 ? 8.881 -1.688 -9.933 1.00 95.19 258 ILE A O 1
ATOM 2067 N N . LEU A 1 259 ? 7.965 -0.346 -8.390 1.00 95.69 259 LEU A N 1
ATOM 2068 C CA . LEU A 1 259 ? 6.737 -0.094 -9.126 1.00 95.69 259 LEU A CA 1
ATOM 2069 C C . LEU A 1 259 ? 6.905 1.197 -9.918 1.00 95.69 259 LEU A C 1
ATOM 2071 O O . LEU A 1 259 ? 7.307 2.216 -9.355 1.00 95.69 259 LEU A O 1
ATOM 2075 N N . PHE A 1 260 ? 6.610 1.156 -11.212 1.00 95.62 260 PHE A N 1
ATOM 2076 C CA . PHE A 1 260 ? 6.854 2.277 -12.119 1.00 95.62 260 PHE A CA 1
ATOM 2077 C C . PHE A 1 260 ? 5.712 2.454 -13.120 1.00 95.62 260 PHE A C 1
ATOM 2079 O O . PHE A 1 260 ? 4.995 1.504 -13.423 1.00 95.62 260 PHE A O 1
ATOM 2086 N N . GLY A 1 261 ? 5.546 3.669 -13.645 1.00 94.88 261 GLY A N 1
ATOM 2087 C CA . GLY A 1 261 ? 4.531 3.953 -14.659 1.00 94.88 261 GLY A CA 1
ATOM 2088 C C . GLY A 1 261 ? 4.733 3.121 -15.922 1.00 94.88 261 GLY A C 1
ATOM 2089 O O . GLY A 1 261 ? 5.802 3.167 -16.535 1.00 94.88 261 GLY A O 1
ATOM 2090 N N . ALA A 1 262 ? 3.701 2.370 -16.309 1.00 90.44 262 ALA A N 1
ATOM 2091 C CA . ALA A 1 262 ? 3.737 1.530 -17.499 1.00 90.44 262 ALA A CA 1
ATOM 2092 C C . ALA A 1 262 ? 4.016 2.357 -18.764 1.00 90.44 262 ALA A C 1
ATOM 2094 O O . ALA A 1 262 ? 3.358 3.366 -19.026 1.00 90.44 262 ALA A O 1
ATOM 2095 N N . ARG A 1 263 ? 5.006 1.922 -19.545 1.00 85.81 263 ARG A N 1
ATOM 2096 C CA . ARG A 1 263 ? 5.433 2.567 -20.794 1.00 85.81 263 ARG A CA 1
ATOM 2097 C C . ARG A 1 263 ? 6.200 1.588 -21.673 1.00 85.81 263 ARG A C 1
ATOM 2099 O O . ARG A 1 263 ? 6.718 0.589 -21.172 1.00 85.81 263 ARG A O 1
ATOM 2106 N N . LEU A 1 264 ? 6.306 1.896 -22.959 1.00 81.75 264 LEU A N 1
ATOM 2107 C CA . LEU A 1 264 ? 7.210 1.175 -23.849 1.00 81.75 264 LEU A CA 1
ATOM 2108 C C . LEU A 1 264 ? 8.645 1.748 -23.745 1.00 81.75 264 LEU A C 1
ATOM 2110 O O . LEU A 1 264 ? 8.785 2.939 -23.440 1.00 81.75 264 LEU A O 1
ATOM 2114 N N . PRO A 1 265 ? 9.689 0.912 -23.919 1.00 74.69 265 PRO A N 1
ATOM 2115 C CA . PRO A 1 265 ? 11.100 1.311 -23.846 1.00 74.69 265 PRO A CA 1
ATOM 2116 C C . PRO A 1 265 ? 11.608 2.224 -24.970 1.00 74.69 265 PRO A C 1
ATOM 2118 O O . PRO A 1 265 ? 10.909 2.392 -25.990 1.00 74.69 265 PRO A O 1
#

Solvent-accessible surface area (backbone atoms only — not comparable to full-atom values): 14902 Å² total; per-residue (Å²): 134,88,76,87,76,77,76,78,74,69,61,25,50,72,47,46,43,76,50,61,35,63,38,53,53,50,49,59,62,41,26,79,43,34,89,79,45,84,67,42,39,64,64,31,38,54,53,44,71,66,42,56,69,71,56,42,55,50,46,52,35,37,56,78,71,48,39,78,68,67,49,85,90,68,94,53,96,31,49,65,53,45,52,50,52,62,64,68,50,50,36,66,57,54,46,52,50,48,54,52,42,54,43,51,52,30,46,75,72,77,39,75,66,60,96,59,29,80,76,38,62,62,45,34,29,53,55,52,48,56,54,51,38,53,60,24,52,78,68,77,43,81,60,64,91,58,47,64,62,34,41,44,52,48,47,59,36,67,76,35,35,59,62,36,48,52,50,51,49,52,48,56,49,47,45,35,77,77,49,46,52,64,49,43,71,67,44,48,62,58,29,45,51,24,20,50,58,52,46,80,70,55,88,64,78,37,40,64,69,55,49,44,27,71,74,67,70,42,89,59,81,80,76,48,53,81,61,55,73,60,39,48,34,41,38,36,27,45,26,73,57,47,34,88,49,73,47,82,46,78,51,81,87,35,35,35,35,40,36,27,42,56,53,79,128

Sequence (265 aa):
MDRNYILAPPVVSIDVTVDQTYTMFNTLMLLQTGERLSGVDPWLQQTFAALPPERQAFHQVFVNTVGDLLAPQGPFSSFLAYLQHLSAQSAAELHTQTLQGLGKWFSKQGNLPPEDWLSSPQRFTESLYAMIARHWEAKQEDPNPRLHEYLTTLYTWLQDPAGFQARVVGHLRWLWETVLAAEWARVEPILTESALAFRDRNGSMMAPNEAIRVITGRDLQGAWDEMLKTVTRLIFIPVPHIGPYVILNTGPGDLARILFGARLP

Secondary structure (DSSP, 8-state):
----PPPPPPPBEEEE---HHHHHHHHHHHTTTTTTSTTS-HHHHHHHHHS-HHHHHHHHHHHHHTTGGGS--S--SSHHHHHHHHHHS-HHHHHHHHHHHHHHHHHHTT-PPPTTTTSSHHHHHHHHHHHHHHHHHTTT-PPPTTHHHHHHHHHHHHT-HHHHHHHHHHHHHHHIIIIIHHHHHHHHHHHHHHHHHHHTT--S-B-HHHHHHHHHS---TTTSHHHHTT-SEEEEEEESS-TT-EEEEE-STTEEEEEEE----

Foldseek 3Di:
DDDPDDDDFAFAAEAEDAAQQQQLLVLLLCLVCLVVDPQFDCCSPVVLVPDDPVLNVLSVLCSQQCSVLLRDADHDPHNVSSLVVLLPDDLVRVLVSRVVSLQVLQVVLVHGQDPCCLVDLVSVLVRSLVSVQVVQVVVVHGRDPCSSVSSSVVSVLSVPSPNVSCSVSVSSVCCCVPPSVVVCVVCVVLQRVQSVQVRVVPPDGDRPQVNCCVNQVDRCPPVCVVLSSQARYEYEHAHDRPGNDWDWDDHPGRYIYIYHHRDHD

Radius of gyration: 19.82 Å; Cα contacts (8 Å, |Δi|>4): 324; chains: 1; bounding box: 72×36×52 Å

Nearest PDB structures (foldseek):
  2hbg-assembly1_A  TM=2.337E-01  e=2.610E+00  Glycera dibranchiata
  8xma-assembly1_B  TM=1.459E-01  e=9.917E+00  Homo sapiens